Protein 5YWZ (pdb70)

GO terms:
  GO:0005521 lamin binding (F, IDA)
  GO:0021817 nucleokinesis involved in cell motility in cerebral cortex radial glia guided migration (P, IMP)
  GO:0051642 centrosome localization (P, IMP)
  GO:0070197 meiotic attachment of telomere to nuclear envelope (P, IMP)
  GO:0005515 protein binding (F, IPI)
  GO:0000781 chromosome, telomeric region (C, IDA)
  GO:0005634 nucleus (C, IDA)
  GO:0005635 nuclear envelope (C, IDA)
  GO:0005637 nuclear inner membrane (C, IDA)
  GO:0005737 cytoplasm (C, IDA)
  GO:0016020 membrane (C, IDA)
  GO:0007129 homologous chr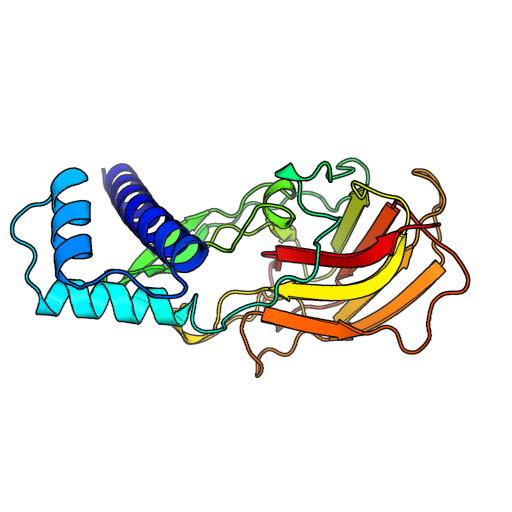omosome pairing at meiosis (P, IMP)
  GO:0005635 nuclear envelope (C, TAS)
  GO:0005637 nuclear inner membrane (C, EXP)
  GO:0002080 acrosomal membrane (C, IDA)

Organism: Mus musculus (NCBI:txid10090)

InterPro domains:
  IPR012919 SUN domain [PF07738] (778-910)
  IPR012919 SUN domain [PS51469] (751-912)
  IPR032680 SUN domain-containing protein 1, N-terminal [PF09387] (65-415)
  IPR040994 SUN coiled coil domain 2 [PF18580] (676-734)
  IPR045119 SUN domain-containing protein 1-5 [PTHR12911] (48-911)

Radius of gyration: 18.69 Å; Cα contacts (8 Å, |Δi|>4): 530; chains: 1; bounding box: 58×40×42 Å

Solvent-accessible surface area: 12392 Å² total; per-residue (Å²): 95,172,108,112,98,49,80,120,51,57,59,21,3,56,112,1,4,92,58,0,12,122,64,33,100,104,66,42,121,29,8,88,14,108,41,0,40,57,17,5,68,149,28,61,82,86,69,41,70,97,68,91,0,91,99,11,11,65,24,0,61,95,10,32,85,57,122,107,96,78,93,94,28,16,0,39,40,97,49,43,4,40,23,29,82,126,56,24,28,156,56,62,155,14,111,46,34,9,59,5,6,64,46,80,69,5,107,5,118,13,76,51,15,139,16,0,1,48,66,35,8,33,9,6,42,7,1,0,2,142,26,37,129,2,107,4,1,2,95,0,30,97,105,0,53,0,43,5,0,5,0,5,3,7,25,67,76,8,10,58,118,38,80,12,25,17,0,0,67,54,1,1,0,20,0,1,117,66,76,189,55,151,128,12,99,93,16,17,168,31,61,4,65,50,122,42,90,16,29,24,66,20,106,21,182,142,137,20,147,53,8,6,50,10,0,6,3,44,4,65,30,16,59,57,43,127,84,20,0,7,0,6,1,2,12,0,11,24,87,52,90,213

Sequence (242 aa):
SKDELQVLLHDLELKLLQNITHHITVTGQAPTSEAIVSAVNQAGISGITEAQAHIIVNNALKLYSQDKTGMVDFALESGGGSILSTRCSETYETKTALLSLFGVPLWYFSQSPRVVIQPDIYPGNCWAFKGSQGYLVVRLSMKIYPTTFTMEHIPKTLSPTGNISSAPKDFAVYGLETEYQEEGQPLGRFTYDQEGDSLQMFHTLERPDQAFQIVELRVLSNWGHPEYTCLYRFRVHGEPIQ

Structure (mmCIF, N/CA/C/O backbone):
data_5YWZ
#
_entry.id   5YWZ
#
_cell.length_a   73.636
_cell.length_b   73.636
_cell.length_c   97.456
_cell.angle_alpha   90.000
_cell.angle_beta   90.000
_cell.angle_gamma   120.000
#
_symmetry.space_group_name_H-M   'P 31 2 1'
#
loop_
_entity.id
_entity.type
_entity.pdbx_description
1 polymer 'SUN domain-containing protein 1'
2 water water
#
loop_
_atom_site.group_PDB
_atom_site.id
_atom_site.type_symbol
_atom_site.label_atom_id
_atom_site.label_alt_id
_atom_site.label_comp_id
_atom_site.label_asym_id
_atom_site.label_entity_id
_atom_site.label_seq_id
_atom_site.pdbx_PDB_ins_code
_atom_site.Cartn_x
_atom_site.Cartn_y
_atom_site.Cartn_z
_atom_site.occupancy
_atom_site.B_iso_or_equiv
_atom_site.auth_seq_id
_atom_site.auth_comp_id
_atom_site.auth_asym_id
_atom_site.auth_atom_id
_atom_site.pdbx_PDB_model_num
ATOM 1 N 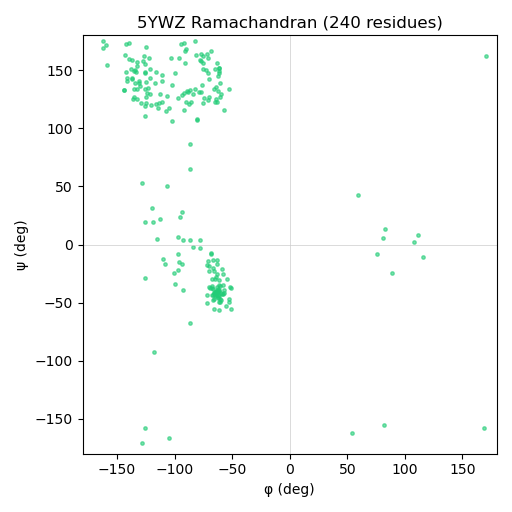N . SER A 1 1 ? -52.586 38.632 -6.112 1.00 51.21 672 SER A N 1
ATOM 2 C CA . SER A 1 1 ? -52.003 37.944 -7.264 1.00 58.00 672 SER A CA 1
ATOM 3 C C . SER A 1 1 ? -51.921 36.437 -7.016 1.00 55.64 672 SER A C 1
ATOM 4 O O . SER A 1 1 ? -52.062 35.988 -5.876 1.00 52.94 672 SER A O 1
ATOM 7 N N . LYS A 1 2 ? -51.694 35.660 -8.076 1.00 52.03 673 LYS A N 1
ATOM 8 C CA . LYS A 1 2 ? -51.607 34.203 -7.950 1.00 54.09 673 LYS A CA 1
ATOM 9 C C . LYS A 1 2 ? -50.369 33.798 -7.151 1.00 52.79 673 LYS A C 1
ATOM 10 O O . LYS A 1 2 ? -50.364 32.772 -6.462 1.00 55.32 673 LYS A O 1
ATOM 16 N N . ASP A 1 3 ? -49.330 34.620 -7.232 1.00 54.19 674 ASP A N 1
ATOM 17 C CA . ASP A 1 3 ? -48.115 34.380 -6.469 1.00 52.90 674 ASP A CA 1
ATOM 18 C C . ASP A 1 3 ? -48.401 34.515 -4.975 1.00 55.34 674 ASP A C 1
ATOM 19 O O . ASP A 1 3 ? -48.146 33.577 -4.205 1.00 54.66 674 ASP A O 1
ATOM 24 N N . GLU A 1 4 ? -48.942 35.672 -4.577 1.00 54.61 675 GLU A N 1
ATOM 25 C CA . GLU A 1 4 ? -49.316 35.938 -3.183 1.00 51.14 675 GLU A CA 1
ATOM 26 C C . GLU A 1 4 ? -50.190 34.804 -2.641 1.00 50.16 675 GLU A C 1
ATOM 27 O O . GLU A 1 4 ? -50.073 34.405 -1.472 1.00 46.37 675 GLU A O 1
ATOM 33 N N . LEU A 1 5 ? -51.053 34.290 -3.513 1.00 44.41 676 LEU A N 1
ATOM 34 C CA . LEU A 1 5 ? -51.930 33.176 -3.197 1.00 48.18 676 LEU A CA 1
ATOM 35 C C . LEU A 1 5 ? -51.137 31.925 -2.838 1.00 51.09 676 LEU A C 1
ATOM 36 O O . LEU A 1 5 ? -51.307 31.355 -1.750 1.00 47.57 676 LEU A O 1
ATOM 41 N N . GLN A 1 6 ? -50.271 31.508 -3.759 1.00 48.48 677 GLN A N 1
ATOM 42 C CA . GLN A 1 6 ? -49.476 30.305 -3.565 1.00 46.76 677 GLN A CA 1
ATOM 43 C C . GLN A 1 6 ? -48.623 30.413 -2.295 1.00 45.23 677 GLN A C 1
ATOM 44 O O . GLN A 1 6 ? -48.400 29.418 -1.578 1.00 44.07 677 GLN A O 1
ATOM 50 N N . VAL A 1 7 ? -48.173 31.633 -2.021 1.00 44.25 678 VAL A N 1
ATOM 51 C CA . VAL A 1 7 ? -47.385 31.940 -0.835 1.00 42.81 678 VAL A CA 1
ATOM 52 C C . VAL A 1 7 ? -48.197 31.745 0.441 1.00 43.63 678 VAL A C 1
ATOM 53 O O . VAL A 1 7 ? -47.733 31.140 1.418 1.00 42.08 678 VAL A O 1
ATOM 57 N N . LEU A 1 8 ? -49.412 32.278 0.434 1.00 43.74 679 LEU A N 1
ATOM 58 C CA . LEU A 1 8 ? -50.250 32.212 1.618 1.00 40.91 679 LEU A CA 1
ATOM 59 C C . LEU A 1 8 ? -50.699 30.769 1.872 1.00 35.47 679 LEU A C 1
ATOM 60 O O . LEU A 1 8 ? -50.763 30.334 3.017 1.00 33.82 679 LEU A O 1
ATOM 65 N N . LEU A 1 9 ? -50.984 30.023 0.812 1.00 33.34 680 LEU A N 1
ATOM 66 C CA . LEU A 1 9 ? -51.341 28.616 0.978 1.00 33.78 680 LEU A CA 1
ATOM 67 C C . LEU A 1 9 ? -50.148 27.812 1.479 1.00 33.30 680 LEU A C 1
ATOM 68 O O . LEU A 1 9 ? -50.295 26.896 2.290 1.00 25.35 680 LEU A O 1
ATOM 73 N N . HIS A 1 10 ? -48.959 28.181 1.008 1.00 36.45 681 HIS A N 1
ATOM 74 C CA . HIS A 1 10 ? -47.739 27.552 1.477 1.00 31.11 681 HIS A CA 1
ATOM 75 C C . HIS A 1 10 ? -47.536 27.782 2.988 1.00 32.36 681 HIS A C 1
ATOM 76 O O . HIS A 1 10 ? -47.210 26.841 3.730 1.00 28.58 681 HIS A O 1
ATOM 83 N N . ASP A 1 11 ? -47.736 29.025 3.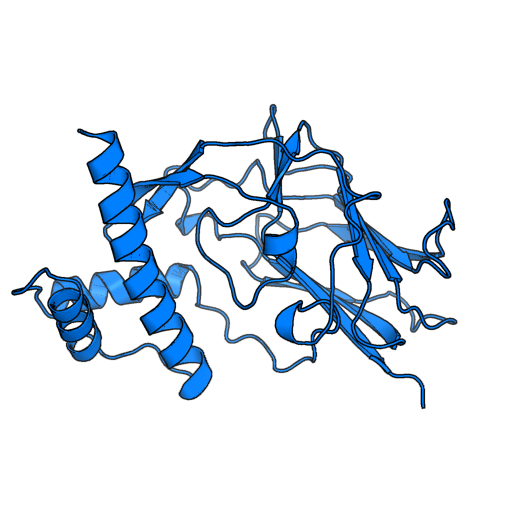431 1.00 31.48 682 ASP A N 1
ATOM 84 C CA . ASP A 1 11 ? -47.552 29.388 4.838 1.00 31.95 682 ASP A CA 1
ATOM 85 C C . ASP A 1 11 ? -48.603 28.731 5.712 1.00 29.27 682 ASP A C 1
ATOM 86 O O . ASP A 1 11 ? -48.325 28.316 6.835 1.00 31.65 682 ASP A O 1
ATOM 91 N N . LEU A 1 12 ? -49.819 28.645 5.189 1.00 26.10 683 LEU A N 1
ATOM 92 C CA . LEU A 1 12 ? -50.903 27.966 5.883 1.00 29.54 683 LEU A CA 1
ATOM 93 C C . LEU A 1 12 ? -50.551 26.483 6.088 1.00 23.35 683 LEU A C 1
ATOM 94 O O . LEU A 1 12 ? -50.633 25.939 7.213 1.00 21.59 683 LEU A O 1
ATOM 99 N N . GLU A 1 13 ? -50.126 25.838 5.001 1.00 24.88 684 GLU A N 1
ATOM 100 C CA . GLU A 1 13 ? -49.717 24.441 5.088 1.00 26.24 684 GLU A CA 1
ATOM 101 C C . GLU A 1 13 ? -48.590 24.264 6.117 1.00 26.24 684 GLU A C 1
ATOM 102 O O . GLU A 1 13 ? -48.597 23.300 6.874 1.00 19.13 684 GLU A O 1
ATOM 108 N N . LEU A 1 14 ? -47.629 25.190 6.123 1.00 24.13 685 LEU A N 1
ATOM 109 C CA . LEU A 1 14 ? -46.453 25.045 6.972 1.00 25.20 685 LEU A CA 1
ATOM 110 C C . LEU A 1 14 ? -46.874 25.145 8.436 1.00 25.51 685 LEU A C 1
ATOM 111 O O . LEU A 1 14 ? -46.422 24.358 9.276 1.00 22.81 685 LEU A O 1
ATOM 116 N N . LYS A 1 15 ? -47.750 26.100 8.741 1.00 24.06 686 LYS A N 1
ATOM 117 C CA . LYS A 1 15 ? -48.298 26.180 10.101 1.00 25.94 686 LYS A CA 1
ATOM 118 C C . LYS A 1 15 ? -48.867 24.840 10.508 1.00 23.14 686 LYS A C 1
ATOM 119 O O . LYS A 1 15 ? -48.549 24.329 11.587 1.00 27.36 686 LYS A O 1
ATOM 125 N N . LEU A 1 16 ? -49.698 24.262 9.642 1.00 20.20 687 LEU A N 1
ATOM 126 C CA . LEU A 1 16 ? -50.322 23.001 10.015 1.00 22.25 687 LEU A CA 1
ATOM 127 C C . LEU A 1 16 ? -49.266 21.915 10.192 1.00 22.11 687 LEU A C 1
ATOM 128 O O . LEU A 1 16 ? -49.341 21.112 11.123 1.00 23.85 687 LEU A O 1
ATOM 133 N N . LEU A 1 17 ? -48.264 21.895 9.325 1.00 18.56 688 LEU A N 1
ATOM 134 C CA . LEU A 1 17 ? -47.231 20.855 9.409 1.00 23.34 688 LEU A CA 1
ATOM 135 C C . LEU A 1 17 ? -46.384 20.975 10.685 1.00 24.16 688 LEU A C 1
ATOM 136 O O . LEU A 1 17 ? -46.035 19.961 11.294 1.00 20.30 688 LEU A O 1
ATOM 141 N N . GLN A 1 18 ? -46.077 22.213 11.080 1.00 24.34 689 GLN A N 1
ATOM 142 C CA . GLN A 1 18 ? -45.325 22.495 12.303 1.00 24.57 689 GLN A CA 1
ATOM 143 C C . GLN A 1 18 ? -46.133 22.074 13.521 1.00 25.64 689 GLN A C 1
ATOM 144 O O . GLN A 1 18 ? -45.599 21.497 14.465 1.00 23.48 689 GLN A O 1
ATOM 150 N N . ASN A 1 19 ? -47.432 22.347 13.479 1.00 25.88 690 ASN A N 1
ATOM 151 C CA . ASN A 1 19 ? -48.338 21.833 14.491 1.00 25.16 690 ASN A CA 1
ATOM 152 C C . ASN A 1 19 ? -48.248 20.299 14.615 1.00 26.27 690 ASN A C 1
ATOM 153 O O . ASN A 1 19 ? -48.042 19.745 15.719 1.00 23.82 690 ASN A O 1
ATOM 158 N N . ILE A 1 20 ? -48.403 19.619 13.480 1.00 22.43 691 ILE A N 1
ATOM 159 C CA . ILE A 1 20 ? -48.478 18.164 13.475 1.00 24.39 691 ILE A CA 1
ATOM 160 C C . ILE A 1 20 ? -47.156 17.545 13.945 1.00 23.79 691 ILE A C 1
ATOM 161 O O . ILE A 1 20 ? -47.130 16.598 14.744 1.00 21.97 691 ILE A O 1
ATOM 166 N N . THR A 1 21 ? -46.065 18.116 13.461 1.00 22.63 692 THR A N 1
ATOM 167 C CA . THR A 1 21 ? -44.721 17.696 13.822 1.00 24.02 692 THR A CA 1
ATOM 168 C C . THR A 1 21 ? -44.462 17.850 15.327 1.00 25.46 692 THR A C 1
ATOM 169 O O . THR A 1 21 ? -43.936 16.940 15.992 1.00 21.11 692 THR A O 1
ATOM 173 N N . HIS A 1 22 ? -44.840 19.012 15.853 1.00 23.02 693 HIS A N 1
ATOM 174 C CA . HIS A 1 22 ? -44.664 19.301 17.263 1.00 23.93 693 HIS A CA 1
ATOM 175 C C . HIS A 1 22 ? -45.442 18.271 18.100 1.00 27.92 693 HIS A C 1
ATOM 176 O O . HIS A 1 22 ? -44.894 17.667 19.035 1.00 27.31 693 HIS A O 1
ATOM 183 N N . HIS A 1 23 ? -46.703 18.035 17.724 1.00 26.18 694 HIS A N 1
ATOM 184 C CA . HIS A 1 23 ? -47.536 17.080 18.440 1.00 26.43 694 HIS A CA 1
ATOM 185 C C . HIS A 1 23 ? -46.986 15.663 18.400 1.00 24.48 694 HIS A C 1
ATOM 186 O O . HIS A 1 23 ? -46.990 14.976 19.416 1.00 23.21 694 HIS A O 1
ATOM 193 N N . ILE A 1 24 ? -46.532 15.215 17.235 1.00 21.47 695 ILE A N 1
ATOM 194 C CA . ILE A 1 24 ? -45.935 13.879 17.135 1.00 27.03 695 ILE A CA 1
ATOM 195 C C . ILE A 1 24 ? -44.633 13.764 17.979 1.00 25.32 695 ILE A C 1
ATOM 196 O O . ILE A 1 24 ? -44.392 12.761 18.652 1.00 24.73 695 ILE A O 1
ATOM 201 N N . THR A 1 25 ? -43.808 14.799 17.947 1.00 23.14 696 THR A N 1
ATOM 202 C CA . THR A 1 25 ? -42.574 14.795 18.718 1.00 25.78 696 THR A CA 1
ATOM 203 C C . THR A 1 25 ? -42.904 14.651 20.202 1.00 28.66 696 THR A C 1
ATOM 204 O O . THR A 1 25 ? -42.364 13.787 20.877 1.00 26.32 696 THR A O 1
ATOM 208 N N . VAL A 1 26 ? -43.825 15.471 20.695 1.00 24.45 697 VAL A N 1
ATOM 209 C CA . VAL A 1 26 ? -44.131 15.462 22.120 1.00 23.89 697 VAL A CA 1
ATOM 210 C C . VAL A 1 26 ? -44.909 14.217 22.563 1.00 27.40 697 VAL A C 1
ATOM 211 O O . VAL A 1 26 ? -44.597 13.638 23.589 1.00 28.02 697 VAL A O 1
ATOM 215 N N . THR A 1 27 ? -45.910 13.790 21.798 1.00 27.70 698 THR A N 1
ATOM 216 C CA . THR A 1 27 ? -46.814 12.732 22.260 1.00 25.15 698 THR A CA 1
ATOM 217 C C . THR A 1 27 ? -46.620 11.403 21.542 1.00 25.19 698 THR A C 1
ATOM 218 O O . THR A 1 27 ? -47.104 10.386 21.994 1.00 26.07 698 THR A O 1
ATOM 222 N N . GLY A 1 28 ? -45.959 11.410 20.398 1.00 28.78 699 GLY A N 1
ATOM 223 C CA . GLY A 1 28 ? -45.798 10.178 19.646 1.00 29.67 699 GLY A CA 1
ATOM 224 C C . GLY A 1 28 ? -47.020 9.841 18.812 1.00 32.40 699 GLY A C 1
ATOM 225 O O . GLY A 1 28 ? -47.077 8.777 18.196 1.00 32.18 699 GLY A O 1
ATOM 226 N N . GLN A 1 29 ? -47.993 10.752 18.783 1.00 32.38 700 GLN A N 1
ATOM 227 C CA . GLN A 1 29 ? -49.185 10.594 17.942 1.00 34.42 700 GLN A CA 1
ATOM 228 C C . GLN A 1 29 ? -49.539 11.859 17.189 1.00 32.36 700 GLN A C 1
ATOM 229 O O . GLN A 1 29 ? -49.289 12.970 17.681 1.00 28.52 700 GLN A O 1
ATOM 235 N N . ALA A 1 30 ? -50.144 11.680 16.012 1.00 27.56 701 ALA A N 1
ATOM 236 C CA . ALA A 1 30 ? -50.763 12.786 15.280 1.00 31.59 701 ALA A CA 1
ATOM 237 C C . ALA A 1 30 ? -51.894 13.406 16.114 1.00 29.62 701 ALA A C 1
ATOM 238 O O . ALA A 1 30 ? -52.505 12.729 16.948 1.00 33.29 701 ALA A O 1
ATOM 240 N N . PRO A 1 31 ? -52.171 14.698 15.909 1.00 27.36 702 PRO A N 1
ATOM 241 C CA . PRO A 1 31 ? -53.273 15.303 16.673 1.00 28.16 702 PRO A CA 1
ATOM 242 C C . PRO A 1 31 ? -54.623 14.802 16.182 1.00 24.83 702 PRO A C 1
ATOM 243 O O . PRO A 1 31 ? -54.681 14.191 15.112 1.00 28.56 702 PRO A O 1
ATOM 247 N N . THR A 1 32 ? -55.676 14.999 16.970 1.00 26.71 703 THR A N 1
ATOM 248 C CA . THR A 1 32 ? -57.021 14.579 16.555 1.00 26.34 703 THR A CA 1
ATOM 249 C C . THR A 1 32 ? -57.496 15.431 15.388 1.00 23.65 703 THR A C 1
ATOM 250 O O . THR A 1 32 ? -56.908 16.477 15.100 1.00 22.79 703 THR A O 1
ATOM 254 N N . SER A 1 33 ? -58.568 14.994 14.734 1.00 28.03 704 SER A N 1
ATOM 255 C CA . SER A 1 33 ? -59.219 15.788 13.696 1.00 29.09 704 SER A CA 1
ATOM 256 C C . SER A 1 33 ? -59.640 17.137 14.269 1.00 27.92 704 SER A C 1
ATOM 257 O O . SER A 1 33 ? -59.494 18.184 13.630 1.00 25.68 704 SER A O 1
ATOM 260 N N . GLU A 1 34 ? -60.122 17.097 15.505 1.00 28.80 705 GLU A N 1
ATOM 261 C CA . GLU A 1 34 ? -60.593 18.286 16.192 1.00 27.24 705 GLU A CA 1
ATOM 262 C C . GLU A 1 34 ? -59.471 19.301 16.452 1.00 26.27 705 GLU A C 1
ATOM 263 O O . GLU A 1 34 ? -59.663 20.523 16.279 1.00 27.05 705 GLU A O 1
ATOM 269 N N . ALA A 1 35 ? -58.296 18.827 16.860 1.00 25.72 706 ALA A N 1
ATOM 270 C CA . ALA A 1 35 ? -57.195 19.777 17.058 1.00 26.08 706 ALA A CA 1
ATOM 271 C C . ALA A 1 35 ? -56.858 20.433 15.712 1.00 23.33 706 ALA A C 1
ATOM 272 O O . ALA A 1 35 ? -56.583 21.628 15.644 1.00 25.45 706 ALA A O 1
ATOM 274 N N . ILE A 1 36 ? -56.941 19.668 14.630 1.00 25.09 707 ILE A N 1
ATOM 275 C CA . ILE A 1 36 ? -56.625 20.215 13.315 1.00 23.38 707 ILE A CA 1
ATOM 276 C C . ILE A 1 36 ? -57.661 21.257 12.904 1.00 21.66 707 ILE A C 1
ATOM 277 O O . ILE A 1 36 ? -57.309 22.313 12.402 1.00 25.55 707 ILE A O 1
ATOM 282 N N . VAL A 1 37 ? -58.934 20.967 13.128 1.00 20.99 708 VAL A N 1
ATOM 283 C CA . VAL A 1 37 ? -59.981 21.936 12.849 1.00 20.32 708 VAL A CA 1
ATOM 284 C C . VAL A 1 37 ? -59.629 23.229 13.563 1.00 22.61 708 VAL A C 1
ATOM 285 O O . VAL A 1 37 ? -59.647 24.303 12.974 1.00 19.24 708 VAL A O 1
ATOM 289 N N . SER A 1 38 ? -59.248 23.101 14.829 1.00 20.59 709 SER A N 1
ATOM 290 C CA . SER A 1 38 ? -58.897 24.248 15.637 1.00 22.07 709 SER A CA 1
ATOM 291 C C . SER A 1 38 ? -57.674 25.043 15.122 1.00 24.16 709 SER A C 1
ATOM 292 O O . SER A 1 38 ? -57.687 26.274 15.079 1.00 24.59 709 SER A O 1
ATOM 295 N N . ALA A 1 39 ? -56.616 24.343 14.739 1.00 24.99 710 ALA A N 1
ATOM 296 C CA . ALA A 1 39 ? -55.434 24.991 14.163 1.00 26.82 710 ALA A CA 1
ATOM 297 C C . ALA A 1 39 ? -55.772 25.702 12.837 1.00 24.80 710 ALA A C 1
ATOM 298 O O . ALA A 1 39 ? -55.322 26.822 12.581 1.00 21.47 710 ALA A O 1
ATOM 300 N N . VAL A 1 40 ? -56.574 25.060 11.997 1.00 21.82 711 VAL A N 1
ATOM 301 C CA . VAL A 1 40 ? -56.956 25.724 10.763 1.00 23.86 711 VAL A CA 1
ATOM 302 C C . VAL A 1 40 ? -57.720 26.992 11.114 1.00 26.29 711 VAL A C 1
ATOM 303 O O . VAL A 1 40 ? -57.521 28.049 10.486 1.00 21.97 711 VAL A O 1
ATOM 307 N N . ASN A 1 41 ? -58.557 26.907 12.147 1.00 24.55 712 ASN A N 1
ATOM 308 C CA . ASN A 1 41 ? -59.345 28.072 12.515 1.00 25.61 712 ASN A CA 1
ATOM 309 C C . ASN A 1 41 ? -58.454 29.203 13.025 1.00 26.35 712 ASN A C 1
ATOM 310 O O . ASN A 1 41 ? -58.671 30.362 12.677 1.00 31.31 712 ASN A O 1
ATOM 315 N N . GLN A 1 42 ? -57.454 28.862 13.839 1.00 28.56 713 GLN A N 1
ATOM 316 C CA . GLN A 1 42 ? -56.499 29.839 14.360 1.00 30.76 713 GLN A CA 1
ATOM 317 C C . GLN A 1 42 ? -55.728 30.487 13.219 1.00 34.39 713 GLN A C 1
ATOM 318 O O . GLN A 1 42 ? -55.381 31.670 13.279 1.00 33.74 713 GLN A O 1
ATOM 324 N N . ALA A 1 43 ? -55.453 29.711 12.177 1.00 28.59 714 ALA A N 1
ATOM 325 C CA . ALA A 1 43 ? -54.702 30.253 11.055 1.00 29.51 714 ALA A CA 1
ATOM 326 C C . ALA A 1 43 ? -55.581 31.114 10.153 1.00 31.74 714 ALA A C 1
ATOM 327 O O . ALA A 1 43 ? -55.097 31.702 9.201 1.00 36.39 714 ALA A O 1
ATOM 329 N N . GLY A 1 44 ? -56.871 31.202 10.465 1.00 31.78 715 GLY A N 1
ATOM 330 C CA . GLY A 1 44 ? -57.738 32.126 9.769 1.00 30.05 715 GLY A CA 1
ATOM 331 C C . GLY A 1 44 ? -58.804 31.524 8.871 1.00 32.11 715 GLY A C 1
ATOM 332 O O . GLY A 1 44 ? -59.471 32.256 8.147 1.00 33.14 715 GLY A O 1
ATOM 333 N N . ILE A 1 45 ? -58.987 30.209 8.898 1.00 28.89 716 ILE A N 1
ATOM 334 C CA . ILE A 1 45 ? -60.093 29.621 8.137 1.00 27.59 716 ILE A CA 1
ATOM 335 C C . ILE A 1 45 ? -60.968 28.767 9.045 1.00 25.69 716 ILE A C 1
ATOM 336 O O . ILE A 1 45 ? -60.550 27.704 9.521 1.00 21.42 716 ILE A O 1
ATOM 341 N N . SER A 1 46 ? -62.186 29.241 9.289 1.00 23.69 717 SER A N 1
ATOM 342 C CA . SER A 1 46 ? -63.098 28.519 10.160 1.00 26.68 717 SER A CA 1
ATOM 343 C C . SER A 1 46 ? -63.973 27.544 9.359 1.00 23.99 717 SER A C 1
ATOM 344 O O . SER A 1 46 ? -64.019 27.586 8.127 1.00 23.91 717 SER A O 1
ATOM 347 N N . GLY A 1 47 ? -64.639 26.647 10.067 1.00 19.48 718 GLY A N 1
ATOM 348 C CA . GLY A 1 47 ? -65.677 25.818 9.486 1.00 24.48 718 GLY A CA 1
ATOM 349 C C . GLY A 1 47 ? -65.220 24.574 8.755 1.00 23.58 718 GLY A C 1
ATOM 350 O O . GLY A 1 47 ? -66.000 23.969 8.031 1.00 23.45 718 GLY A O 1
ATOM 351 N N . ILE A 1 48 ? -63.958 24.204 8.932 1.00 20.73 719 ILE A N 1
ATOM 352 C CA . ILE A 1 48 ? -63.433 22.929 8.435 1.00 24.76 719 ILE A CA 1
ATOM 353 C C . ILE A 1 48 ? -64.132 21.745 9.132 1.00 21.78 719 ILE A C 1
ATOM 354 O O . ILE A 1 48 ? -64.327 21.763 10.345 1.00 21.89 719 ILE A O 1
ATOM 359 N N . THR A 1 49 ? -64.528 20.732 8.379 1.00 21.04 720 THR A N 1
ATOM 360 C CA . THR A 1 49 ? -65.121 19.544 8.989 1.00 26.56 720 THR A CA 1
ATOM 361 C C . THR A 1 49 ? -64.108 18.550 9.555 1.00 26.81 720 THR A C 1
ATOM 362 O O . THR A 1 49 ? -62.913 18.564 9.226 1.00 24.61 720 THR A O 1
ATOM 366 N N . GLU A 1 50 ? -64.612 17.672 10.407 1.00 28.49 721 GLU A N 1
ATOM 367 C CA . GLU A 1 50 ? -63.827 16.561 10.901 1.00 31.69 721 GLU A CA 1
ATOM 368 C C . GLU A 1 50 ? -63.300 15.671 9.751 1.00 29.33 721 GLU A C 1
ATOM 369 O O . GLU A 1 50 ? -62.144 15.254 9.767 1.00 28.95 721 GLU A O 1
ATOM 375 N N . ALA A 1 51 ? -64.134 15.386 8.758 1.00 26.51 722 ALA A N 1
ATOM 376 C CA . ALA A 1 51 ? -63.712 14.554 7.631 1.00 28.66 722 ALA A CA 1
ATOM 377 C C . ALA A 1 51 ? -62.562 15.209 6.846 1.00 27.04 722 ALA A C 1
ATOM 378 O O . ALA A 1 51 ? -61.579 14.540 6.436 1.00 23.75 722 ALA A O 1
ATOM 380 N N . GLN A 1 52 ? -62.679 16.521 6.658 1.00 22.18 723 GLN A N 1
ATOM 381 C CA . GLN A 1 52 ? -61.635 17.289 5.989 1.00 22.55 723 GLN A CA 1
ATOM 382 C C . GLN A 1 52 ? -60.326 17.291 6.810 1.00 22.32 723 GLN A C 1
ATOM 383 O O . GLN A 1 52 ? -59.242 17.061 6.270 1.00 18.23 723 GLN A O 1
ATOM 389 N N . ALA A 1 53 ? -60.444 17.501 8.120 1.00 22.52 724 ALA A N 1
ATOM 390 C CA . ALA A 1 53 ? -59.292 17.459 9.010 1.00 22.64 724 ALA A CA 1
ATOM 391 C C . ALA A 1 53 ? -58.613 16.078 9.022 1.00 24.01 724 ALA A C 1
ATOM 392 O O . ALA A 1 53 ? -57.378 15.975 9.053 1.00 20.63 724 ALA A O 1
ATOM 394 N N . HIS A 1 54 ? -59.419 15.022 9.000 1.00 20.37 725 HIS A N 1
ATOM 395 C CA . HIS A 1 54 ? -58.894 13.659 8.967 1.00 28.09 725 HIS A CA 1
ATOM 396 C C . HIS A 1 54 ? -58.089 13.429 7.676 1.00 27.37 725 HIS A C 1
ATOM 397 O O . HIS A 1 54 ? -57.043 12.760 7.688 1.00 24.95 725 HIS A O 1
ATOM 404 N N . ILE A 1 55 ? -58.573 13.994 6.567 1.00 21.51 726 ILE A N 1
ATOM 405 C CA . ILE A 1 55 ? -57.829 13.921 5.317 1.00 21.80 726 ILE A CA 1
ATOM 406 C C . ILE A 1 55 ? -56.511 14.701 5.414 1.00 24.59 726 ILE A C 1
ATOM 407 O O . ILE A 1 55 ? -55.462 14.238 4.934 1.00 21.48 726 ILE A O 1
ATOM 412 N N . ILE A 1 56 ? -56.554 15.878 6.037 1.00 21.71 727 ILE A N 1
ATOM 413 C CA . ILE A 1 56 ? -55.338 16.650 6.242 1.00 21.70 727 ILE A CA 1
ATOM 414 C C . ILE A 1 56 ? -54.307 15.857 7.064 1.00 23.62 727 ILE A C 1
ATOM 415 O O . ILE A 1 56 ? -53.102 15.841 6.746 1.00 21.53 727 ILE A O 1
ATOM 420 N N . VAL A 1 57 ? -54.785 15.178 8.101 1.00 19.14 728 VAL A N 1
ATOM 421 C CA . VAL A 1 57 ? -53.908 14.405 8.963 1.00 22.07 728 VAL A CA 1
ATOM 422 C C . VAL A 1 57 ? -53.293 13.210 8.236 1.00 23.10 728 VAL A C 1
ATOM 423 O O . VAL A 1 57 ? -52.088 13.001 8.333 1.00 20.77 728 VAL A O 1
ATOM 427 N N . ASN A 1 58 ? -54.100 12.433 7.516 1.00 20.45 729 A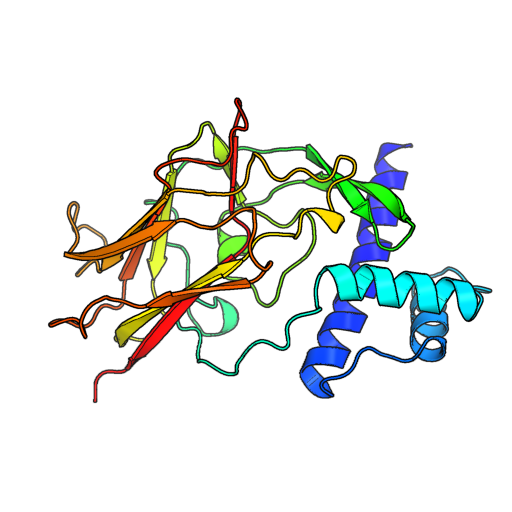SN A N 1
ATOM 428 C CA . ASN A 1 58 ? -53.569 11.320 6.717 1.00 25.55 729 ASN A CA 1
ATOM 429 C C . ASN A 1 58 ? -52.571 11.762 5.645 1.00 23.46 729 ASN A C 1
ATOM 430 O O . ASN A 1 58 ? -51.579 11.049 5.343 1.00 24.74 729 ASN A O 1
ATOM 435 N N . ASN A 1 59 ? -52.830 12.925 5.060 1.00 20.48 730 ASN A N 1
ATOM 436 C CA . ASN A 1 59 ? -51.869 13.491 4.116 1.00 25.12 730 ASN A CA 1
ATOM 437 C C . ASN A 1 59 ? -50.545 13.822 4.810 1.00 21.46 730 ASN A C 1
ATOM 438 O O . ASN A 1 59 ? -49.484 13.560 4.266 1.00 20.79 730 ASN A O 1
ATOM 443 N N . ALA A 1 60 ? -50.620 14.407 6.001 1.00 23.45 731 ALA A N 1
ATOM 444 C CA . ALA A 1 60 ? -49.419 14.663 6.804 1.00 21.67 731 ALA A CA 1
ATOM 445 C C . ALA A 1 60 ? -48.681 13.358 7.125 1.00 24.23 731 ALA A C 1
ATOM 446 O O . ALA A 1 60 ? -47.460 13.281 7.043 1.00 22.47 731 ALA A O 1
ATOM 448 N N . LEU A 1 61 ? -49.440 12.321 7.459 1.00 22.05 732 LEU A N 1
ATOM 449 C CA . LEU A 1 61 ? -48.843 11.050 7.835 1.00 23.17 732 LEU A CA 1
ATOM 450 C C . LEU A 1 61 ? -48.201 10.347 6.646 1.00 27.99 732 LEU A C 1
ATOM 451 O O . LEU A 1 61 ? -47.386 9.445 6.849 1.00 25.21 732 LEU A O 1
ATOM 456 N N . LYS A 1 62 ? -48.565 10.735 5.415 1.00 23.50 733 LYS A N 1
ATOM 457 C CA . LYS A 1 62 ? -47.799 10.274 4.250 1.00 22.56 733 LYS A CA 1
ATOM 458 C C . LYS A 1 62 ? -46.306 10.559 4.433 1.00 24.74 733 LYS A C 1
ATOM 459 O O . LYS A 1 62 ? -45.462 9.752 4.057 1.00 23.44 733 LYS A O 1
ATOM 465 N N . LEU A 1 63 ? -46.001 11.693 5.049 1.00 22.75 734 LEU A N 1
ATOM 466 C CA . LEU A 1 63 ? -44.635 12.161 5.233 1.00 24.11 734 LEU A CA 1
ATOM 467 C C . LEU A 1 63 ? -44.044 11.714 6.569 1.00 29.94 734 LEU A C 1
ATOM 468 O O . LEU A 1 63 ? -42.868 11.359 6.654 1.00 34.28 734 LEU A O 1
ATOM 473 N N . TYR A 1 64 ? -44.865 11.737 7.614 1.00 30.02 735 TYR A N 1
ATOM 474 C CA . TYR A 1 64 ? -44.410 11.422 8.971 1.00 29.51 735 TYR A CA 1
ATOM 475 C C . TYR A 1 64 ? -44.903 10.047 9.424 1.00 34.66 735 TYR A C 1
ATOM 476 O O . TYR A 1 64 ? -45.454 9.917 10.503 1.00 38.95 735 TYR A O 1
ATOM 485 N N . SER A 1 65 ? -44.690 9.019 8.604 1.00 42.87 736 SER A N 1
ATOM 486 C CA . SER A 1 65 ? -45.243 7.692 8.896 1.00 45.20 736 SER A CA 1
ATOM 487 C C . SER A 1 65 ? -44.233 6.784 9.590 1.00 47.36 736 SER A C 1
ATOM 488 O O . SER A 1 65 ? -44.605 5.747 10.139 1.00 54.68 736 SER A O 1
ATOM 491 N N . GLN A 1 66 ? -42.956 7.146 9.561 1.00 47.64 737 GLN A N 1
ATOM 492 C CA . GLN A 1 66 ? -41.983 6.361 10.305 1.00 47.47 737 GLN A CA 1
ATOM 493 C C . GLN A 1 66 ? -41.792 6.976 11.653 1.00 47.18 737 GLN A C 1
ATOM 494 O O . GLN A 1 66 ? -41.554 8.180 11.758 1.00 46.17 737 GLN A O 1
ATOM 500 N N . ASP A 1 67 ? -41.908 6.168 12.695 1.00 50.65 738 ASP A N 1
ATOM 501 C CA . ASP A 1 67 ? -41.513 6.657 14.003 1.00 60.07 738 ASP A CA 1
ATOM 502 C C . ASP A 1 67 ? -39.987 6.513 14.051 1.00 60.21 738 ASP A C 1
ATOM 503 O O . ASP A 1 67 ? -39.446 5.405 14.104 1.00 63.02 738 ASP A O 1
ATOM 508 N N . LYS A 1 68 ? -39.306 7.653 13.963 1.00 57.35 739 LYS A N 1
ATOM 509 C CA . LYS A 1 68 ? -37.857 7.704 13.869 1.00 53.65 739 LYS A CA 1
ATOM 510 C C . LYS A 1 68 ? -37.228 7.469 15.238 1.00 60.41 739 LYS A C 1
ATOM 511 O O . LYS A 1 68 ? -37.883 7.660 16.272 1.00 62.87 739 LYS A O 1
ATOM 517 N N . THR A 1 69 ? -35.966 7.044 15.260 1.00 56.42 740 THR A N 1
ATOM 518 C CA . THR A 1 69 ? -35.349 6.671 16.534 1.00 52.10 740 THR A CA 1
ATOM 519 C C . THR A 1 69 ? -34.833 7.892 17.297 1.00 45.95 740 THR A C 1
ATOM 520 O O . THR A 1 69 ? -34.880 9.020 16.810 1.00 47.64 740 THR A O 1
ATOM 524 N N . GLY A 1 70 ? -34.358 7.654 18.510 1.00 44.31 741 GLY A N 1
ATOM 525 C CA . GLY A 1 70 ? -33.788 8.706 19.317 1.00 38.98 741 GLY A CA 1
ATOM 526 C C . GLY A 1 70 ? -32.280 8.755 19.175 1.00 36.11 741 GLY A C 1
ATOM 527 O O . GLY A 1 70 ? -31.605 9.254 20.080 1.00 35.73 741 GLY A O 1
ATOM 528 N N . MET A 1 71 ? -31.754 8.238 18.057 1.00 30.29 742 MET A N 1
ATOM 529 C CA . MET A 1 71 ? -30.313 8.259 17.812 1.00 30.55 742 MET A CA 1
ATOM 530 C C . MET A 1 71 ? -29.868 9.723 17.782 1.00 28.13 742 MET A C 1
ATOM 531 O O . MET A 1 71 ? -30.476 10.560 17.100 1.00 22.48 742 MET A O 1
ATOM 536 N N . VAL A 1 72 ? -28.863 10.047 18.593 1.00 23.15 743 VAL A N 1
ATOM 537 C CA . VAL A 1 72 ? -28.375 11.418 18.654 1.00 21.63 743 VAL A CA 1
ATOM 538 C C . VAL A 1 72 ? -27.820 11.812 17.273 1.00 21.39 743 VAL A C 1
ATOM 539 O O . VAL A 1 72 ? -27.087 11.049 16.643 1.00 17.60 743 VAL A O 1
ATOM 543 N N . ASP A 1 73 ? -28.228 12.991 16.810 1.00 16.05 744 ASP A N 1
ATOM 544 C CA . ASP A 1 73 ? -27.774 13.564 15.563 1.00 17.10 744 ASP A CA 1
ATOM 545 C C . ASP A 1 73 ? -26.716 14.649 15.803 1.00 18.06 744 ASP A C 1
ATOM 546 O O . ASP A 1 73 ? -27.026 15.755 16.215 1.00 15.62 744 ASP A O 1
ATOM 551 N N . PHE A 1 74 ? -25.468 14.338 15.507 1.00 16.64 745 PHE A N 1
ATOM 552 C CA . PHE A 1 74 ? -24.389 15.293 15.731 1.00 16.79 745 PHE A CA 1
ATOM 553 C C . PHE A 1 74 ? -24.194 16.297 14.603 1.00 18.65 745 PHE A C 1
ATOM 554 O O . PHE A 1 74 ? -23.341 17.182 14.719 1.00 18.66 745 PHE A O 1
ATOM 562 N N . ALA A 1 75 ? -24.981 16.185 13.531 1.00 18.94 746 ALA A N 1
ATOM 563 C CA . ALA A 1 75 ? -24.951 17.195 12.475 1.00 16.62 746 ALA A CA 1
ATOM 564 C C . ALA A 1 75 ? -26.021 18.266 12.703 1.00 17.47 746 ALA A C 1
ATOM 565 O O . ALA A 1 75 ? -25.946 19.346 12.120 1.00 18.95 746 ALA A O 1
ATOM 567 N N . LEU A 1 76 ? -27.009 17.983 13.553 1.00 16.55 747 LEU A N 1
ATOM 568 C CA . LEU A 1 76 ? -28.168 18.888 13.692 1.00 16.12 747 LEU A CA 1
ATOM 569 C C . LEU A 1 76 ? -27.740 20.286 14.140 1.00 18.92 747 LEU A C 1
ATOM 570 O O . LEU A 1 76 ? -27.010 20.421 15.124 1.00 16.56 747 LEU A O 1
ATOM 575 N N . GLU A 1 77 ? -28.197 21.321 13.427 1.00 19.75 748 GLU A N 1
ATOM 576 C CA . GLU A 1 77 ? -27.736 22.692 13.671 1.00 18.98 748 GLU A CA 1
ATOM 577 C C . GLU A 1 77 ? -28.057 23.216 15.071 1.00 20.16 748 GLU A C 1
ATOM 578 O O . GLU A 1 77 ? -27.215 23.855 15.721 1.00 19.01 748 GLU A O 1
ATOM 584 N N . SER A 1 78 ? -29.276 22.953 15.533 1.00 18.18 749 SER A N 1
ATOM 585 C CA . SER A 1 78 ? -29.691 23.431 16.837 1.00 22.40 749 SER A CA 1
ATOM 586 C C . SER A 1 78 ? -28.968 22.678 17.946 1.00 20.98 749 SER A C 1
ATOM 587 O O . SER A 1 78 ? -28.971 23.117 19.088 1.00 19.80 749 SER A O 1
ATOM 590 N N . GLY A 1 79 ? -28.323 21.561 17.614 1.00 19.93 750 GLY A N 1
ATOM 591 C CA . GLY A 1 79 ? -27.482 20.883 18.587 1.00 17.41 750 GLY A CA 1
ATOM 592 C C . GLY A 1 79 ? -26.029 21.325 18.524 1.00 16.34 750 GLY A C 1
ATOM 593 O O . GLY A 1 79 ? -25.181 20.796 19.233 1.00 18.83 750 GLY A O 1
ATOM 594 N N . GLY A 1 80 ? -25.730 22.298 17.674 1.00 19.26 751 GLY A N 1
ATOM 595 C CA . GLY A 1 80 ? -24.379 22.814 17.562 1.00 16.60 751 GLY A CA 1
ATOM 596 C C . GLY A 1 80 ? -23.658 22.426 16.279 1.00 19.41 751 GLY A C 1
ATOM 597 O O . GLY A 1 80 ? -22.483 22.757 16.100 1.00 22.43 751 GLY A O 1
ATOM 598 N N . GLY A 1 81 ? -24.332 21.712 15.386 1.00 17.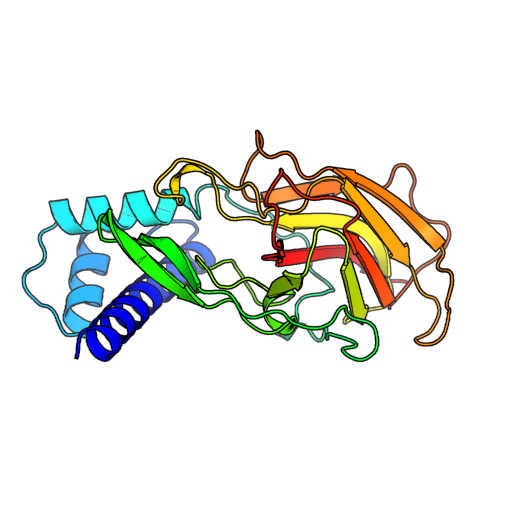94 752 GLY A N 1
ATOM 599 C CA . GLY A 1 81 ? -23.738 21.381 14.103 1.00 16.90 752 GLY A CA 1
ATOM 600 C C . GLY A 1 81 ? -23.803 22.604 13.204 1.00 20.25 752 GLY A C 1
ATOM 601 O O . GLY A 1 81 ? -24.564 23.535 13.481 1.00 16.16 752 GLY A O 1
ATOM 602 N N . SER A 1 82 ? -23.030 22.604 12.124 1.00 17.16 753 SER A N 1
ATOM 603 C CA . SER A 1 82 ? -23.047 23.730 11.196 1.00 21.02 753 SER A CA 1
ATOM 604 C C . SER A 1 82 ? -22.530 23.333 9.806 1.00 20.07 753 SER A C 1
ATOM 605 O O . SER A 1 82 ? -21.754 22.377 9.651 1.00 18.20 753 SER A O 1
ATOM 608 N N . ILE A 1 83 ? -22.970 24.072 8.793 1.00 19.31 754 ILE A N 1
ATOM 609 C CA . ILE A 1 83 ? -22.474 23.863 7.441 1.00 20.17 754 ILE A CA 1
ATOM 610 C C . ILE A 1 83 ? -21.155 24.625 7.224 1.00 24.84 754 ILE A C 1
ATOM 611 O O . ILE A 1 83 ? -21.073 25.813 7.541 1.00 26.80 754 ILE A O 1
ATOM 616 N N . LEU A 1 84 ? -20.119 23.956 6.710 1.00 23.59 755 LEU A N 1
ATOM 617 C CA . LEU A 1 84 ? -18.945 24.696 6.220 1.00 27.93 755 LEU A CA 1
ATOM 618 C C . LEU A 1 84 ? -19.231 25.073 4.770 1.00 31.65 755 LEU A C 1
ATOM 619 O O . LEU A 1 84 ? -18.896 24.325 3.841 1.00 33.64 755 LEU A O 1
ATOM 624 N N . SER A 1 85 ? -19.892 26.210 4.579 1.00 33.53 756 SER A N 1
ATOM 625 C CA . SER A 1 85 ? -20.446 26.552 3.274 1.00 34.73 756 SER A CA 1
ATOM 626 C C . SER A 1 85 ? -19.364 26.673 2.188 1.00 39.63 756 SER A C 1
ATOM 627 O O . SER A 1 85 ? -19.606 26.368 1.019 1.00 36.52 756 SER A O 1
ATOM 630 N N . THR A 1 86 ? -18.158 27.075 2.579 1.00 41.36 757 THR A N 1
ATOM 631 C CA . THR A 1 86 ? -17.068 27.206 1.618 1.00 40.90 757 THR A CA 1
ATOM 632 C C . THR A 1 86 ? -16.763 25.890 0.896 1.00 45.45 757 THR A C 1
ATOM 633 O O . THR A 1 86 ? -16.170 25.895 -0.190 1.00 45.25 757 THR A O 1
ATOM 637 N N . ARG A 1 87 ? -17.164 24.768 1.488 1.00 36.56 758 ARG A N 1
ATOM 638 C CA . ARG A 1 87 ? -16.861 23.483 0.887 1.00 38.35 758 ARG A CA 1
ATOM 639 C C . ARG A 1 87 ? -18.113 22.754 0.379 1.00 41.06 758 ARG A C 1
ATOM 640 O O . ARG A 1 87 ? -18.095 21.533 0.229 1.00 37.94 758 ARG A O 1
ATOM 648 N N . CYS A 1 88 ? -19.194 23.491 0.122 1.00 36.88 759 CYS A N 1
ATOM 649 C CA . CYS A 1 88 ? -20.381 22.895 -0.485 1.00 33.23 759 CYS A CA 1
ATOM 650 C C . CYS A 1 88 ? -20.468 23.251 -1.966 1.00 31.16 759 CYS A C 1
ATOM 651 O O . CYS A 1 88 ? -19.842 24.200 -2.419 1.00 35.27 759 CYS A O 1
ATOM 654 N N . SER A 1 89 ? -21.240 22.473 -2.716 1.00 31.98 760 SER A N 1
ATOM 655 C CA . SER A 1 89 ? -21.554 22.812 -4.100 1.00 29.40 760 SER A CA 1
ATOM 656 C C . SER A 1 89 ? -22.336 24.108 -4.117 1.00 32.56 760 SER A C 1
ATOM 657 O O . SER A 1 89 ? -22.964 24.478 -3.116 1.00 32.03 760 SER A O 1
ATOM 660 N N . GLU A 1 90 ? -22.292 24.815 -5.239 1.00 31.71 761 GLU A N 1
ATOM 661 C CA . GLU A 1 90 ? -23.072 26.031 -5.348 1.00 30.87 761 GLU A CA 1
ATOM 662 C C . GLU A 1 90 ? -24.574 25.747 -5.317 1.00 31.84 761 GLU A C 1
ATOM 663 O O . GLU A 1 90 ? -25.075 24.838 -5.986 1.00 30.71 761 GLU A O 1
ATOM 669 N N . THR A 1 91 ? -25.283 26.529 -4.518 1.00 27.10 762 THR A N 1
ATOM 670 C CA . THR A 1 91 ? -26.724 26.428 -4.432 1.00 25.70 762 THR A CA 1
ATOM 671 C C . THR A 1 91 ? -27.378 26.708 -5.788 1.00 27.27 762 THR A C 1
ATOM 672 O O . THR A 1 91 ? -26.956 27.604 -6.506 1.00 29.86 762 THR A O 1
ATOM 676 N N . TYR A 1 92 ? -28.395 25.920 -6.128 1.00 24.61 763 TYR A N 1
ATOM 677 C CA . TYR A 1 92 ? -29.182 26.105 -7.345 1.00 26.74 763 TYR A CA 1
ATOM 678 C C . TYR A 1 92 ? -30.653 26.228 -6.982 1.00 26.62 763 TYR A C 1
ATOM 679 O O . TYR A 1 92 ? -31.202 25.321 -6.368 1.00 29.67 763 TYR A O 1
ATOM 688 N N . GLU A 1 93 ? -31.295 27.330 -7.351 1.00 26.27 764 GLU A N 1
ATOM 689 C CA . GLU A 1 93 ? -32.676 27.559 -6.940 1.00 25.43 764 GLU A CA 1
ATOM 690 C C . GLU A 1 93 ? -33.691 26.847 -7.826 1.00 26.63 764 GLU A C 1
ATOM 691 O O . GLU A 1 93 ? -33.618 26.914 -9.050 1.00 23.70 764 GLU A O 1
ATOM 697 N N . THR A 1 94 ? -34.662 26.189 -7.210 1.00 20.16 765 THR A N 1
ATOM 698 C CA . THR A 1 94 ? -35.677 25.495 -7.982 1.00 20.91 765 THR A CA 1
ATOM 699 C C . THR A 1 94 ? -37.070 25.816 -7.459 1.00 21.70 765 THR A C 1
ATOM 700 O O . THR A 1 94 ? -37.235 26.207 -6.306 1.00 20.03 765 THR A O 1
ATOM 704 N N . LYS A 1 95 ? -38.060 25.641 -8.325 1.00 21.13 766 LYS A N 1
ATOM 705 C CA . LYS A 1 95 ? -39.468 25.741 -7.971 1.00 21.68 766 LYS A CA 1
ATOM 706 C C . LYS A 1 95 ? -40.129 24.442 -8.407 1.00 22.41 766 LYS A C 1
ATOM 707 O O . LYS A 1 95 ? -40.111 24.097 -9.585 1.00 25.72 766 LYS A O 1
ATOM 713 N N . THR A 1 96 ? -40.698 23.715 -7.459 1.00 24.28 767 THR A N 1
ATOM 714 C CA . THR A 1 96 ? -41.196 22.369 -7.709 1.00 21.68 767 THR A CA 1
ATOM 715 C C . THR A 1 96 ? -42.613 22.235 -7.164 1.00 19.68 767 THR A C 1
ATOM 716 O O . THR A 1 96 ? -42.895 22.720 -6.080 1.00 20.57 767 THR A O 1
ATOM 720 N N . ALA A 1 97 ? -43.482 21.559 -7.907 1.00 20.37 768 ALA A N 1
ATOM 721 C CA . ALA A 1 97 ? -44.855 21.282 -7.493 1.00 20.67 768 ALA A CA 1
ATOM 722 C C . ALA A 1 97 ? -44.907 20.015 -6.651 1.00 22.82 768 ALA A C 1
ATOM 723 O O . ALA A 1 97 ? -44.472 18.941 -7.108 1.00 22.15 768 ALA A O 1
ATOM 725 N N . LEU A 1 98 ? -45.414 20.122 -5.421 1.00 18.66 769 LEU A N 1
ATOM 726 C CA . LEU A 1 98 ? -45.634 18.909 -4.629 1.00 19.26 769 LEU A CA 1
ATOM 727 C C . LEU A 1 98 ? -47.079 18.841 -4.151 1.00 19.52 769 LEU A C 1
ATOM 728 O O . LEU A 1 98 ? -47.750 19.882 -4.041 1.00 17.10 769 LEU A O 1
ATOM 733 N N . LEU A 1 99 ? -47.562 17.628 -3.873 1.00 17.92 770 LEU A N 1
ATOM 734 C CA . LEU A 1 99 ? -48.921 17.476 -3.341 1.00 21.95 770 LEU A CA 1
ATOM 735 C C . LEU A 1 99 ? -48.941 18.005 -1.910 1.00 20.34 770 LEU A C 1
ATOM 736 O O . LEU A 1 99 ? -48.128 17.614 -1.086 1.00 19.23 770 LEU A O 1
ATOM 741 N N . SER A 1 100 ? -49.863 18.921 -1.636 1.00 22.89 771 SER A N 1
ATOM 742 C CA . SER A 1 100 ? -49.966 19.547 -0.329 1.00 22.76 771 SER A CA 1
ATOM 743 C C . SER A 1 100 ? -50.934 18.799 0.599 1.00 23.71 771 SER A C 1
ATOM 744 O O . SER A 1 100 ? -51.621 17.877 0.165 1.00 19.69 771 SER A O 1
ATOM 747 N N . LEU A 1 101 ? -50.987 19.238 1.864 1.00 20.26 772 LEU A N 1
ATOM 748 C CA . LEU A 1 101 ? -51.916 18.727 2.852 1.00 20.46 772 LEU A CA 1
ATOM 749 C C . LEU A 1 101 ? -53.358 18.812 2.353 1.00 23.08 772 LEU A C 1
ATOM 750 O O . LEU A 1 101 ? -54.194 17.993 2.706 1.00 22.52 772 LEU A O 1
ATOM 755 N N . PHE A 1 102 ? -53.624 19.797 1.507 1.00 22.97 773 PHE A N 1
ATOM 756 C CA . PHE A 1 102 ? -54.950 20.058 0.991 1.00 20.21 773 PHE A CA 1
ATOM 757 C C . PHE A 1 102 ? -55.265 19.254 -0.250 1.00 23.58 773 PHE A C 1
ATOM 758 O O . PHE A 1 102 ? -56.314 19.448 -0.863 1.00 28.15 773 PHE A O 1
ATOM 766 N N . GLY A 1 103 ? -54.359 18.378 -0.659 1.00 23.08 774 GLY A N 1
ATOM 767 C CA . GLY A 1 103 ? -54.657 17.510 -1.791 1.00 21.20 774 GLY A CA 1
ATOM 768 C C . GLY A 1 103 ? -54.286 18.086 -3.144 1.00 22.68 774 GLY A C 1
ATOM 769 O O . GLY A 1 103 ? -54.066 17.349 -4.089 1.00 30.71 774 GLY A O 1
ATOM 770 N N . VAL A 1 104 ? -54.210 19.405 -3.256 1.00 23.31 775 VAL A N 1
ATOM 771 C CA . VAL A 1 104 ? -53.781 20.014 -4.507 1.00 20.35 775 VAL A CA 1
ATOM 772 C C . VAL A 1 104 ? -52.257 20.224 -4.527 1.00 20.88 775 VAL A C 1
ATOM 773 O O . VAL A 1 104 ? -51.635 20.333 -3.475 1.00 18.29 775 VAL A O 1
ATOM 777 N N . PRO A 1 105 ? -51.661 20.297 -5.731 1.00 19.80 776 PRO A N 1
ATOM 778 C CA . PRO A 1 105 ? -50.247 20.665 -5.825 1.00 22.98 776 PRO A CA 1
ATOM 779 C C . PRO A 1 105 ? -50.032 22.123 -5.463 1.00 20.73 776 PRO A C 1
ATOM 780 O O . PRO A 1 105 ? -50.869 22.957 -5.795 1.00 21.48 776 PRO A O 1
ATOM 784 N N . LEU A 1 106 ? -48.923 22.406 -4.780 1.00 20.64 777 LEU A N 1
ATOM 785 C CA . LEU A 1 106 ? -48.489 23.768 -4.493 1.00 21.48 777 LEU A CA 1
ATOM 786 C C . LEU A 1 106 ? -47.054 23.947 -4.974 1.00 19.85 777 LEU A C 1
ATOM 787 O O . LEU A 1 106 ? -46.333 22.956 -5.197 1.00 20.11 777 LEU A O 1
ATOM 792 N N . TRP A 1 107 ? -46.630 25.200 -5.118 1.00 20.27 778 TRP A N 1
ATOM 793 C CA . TRP A 1 107 ? -45.245 25.491 -5.495 1.00 26.11 778 TRP A CA 1
ATOM 794 C C . TRP A 1 107 ? -44.353 25.556 -4.248 1.00 24.61 778 TRP A C 1
ATOM 795 O O . TRP A 1 107 ? -44.690 26.198 -3.258 1.00 21.58 778 TRP A O 1
ATOM 806 N N . TYR A 1 108 ? -43.208 24.893 -4.302 1.00 19.34 779 TYR A N 1
ATOM 807 C CA . TYR A 1 108 ? -42.241 24.996 -3.225 1.00 22.98 779 TYR A CA 1
ATOM 808 C C . TYR A 1 108 ? -40.885 25.420 -3.780 1.00 20.48 779 TYR A C 1
ATOM 809 O O . TYR A 1 108 ? -40.515 25.060 -4.903 1.00 23.54 779 TYR A O 1
ATOM 818 N N . PHE A 1 109 ? -40.135 26.160 -2.980 1.00 20.47 780 PHE A N 1
ATOM 819 C CA . PHE A 1 109 ? -38.827 26.665 -3.390 1.00 21.21 780 PHE A CA 1
ATOM 820 C C . PHE A 1 109 ? -37.725 26.011 -2.574 1.00 18.01 780 PHE A C 1
ATOM 821 O O . PHE A 1 109 ? -37.791 25.970 -1.348 1.00 21.11 780 PHE A O 1
ATOM 829 N N . SER A 1 110 ? -36.716 25.484 -3.253 1.00 17.96 781 SER A N 1
ATOM 830 C CA . SER A 1 110 ? -35.566 24.913 -2.566 1.00 22.42 781 SER A CA 1
ATOM 831 C C . SER A 1 110 ? -34.728 26.043 -1.929 1.00 20.68 781 SER A C 1
ATOM 832 O O . SER A 1 110 ? -34.830 27.215 -2.317 1.00 21.25 781 SER A O 1
ATOM 835 N N . GLN A 1 111 ? -33.905 25.676 -0.951 1.00 20.25 782 GLN A N 1
ATOM 836 C CA . GLN A 1 111 ? -33.268 26.650 -0.067 1.00 20.55 782 GLN A CA 1
ATOM 837 C C . GLN A 1 111 ? -31.757 26.484 -0.032 1.00 18.88 782 GLN A C 1
ATOM 838 O O . GLN A 1 111 ? -31.174 25.909 -0.951 1.00 17.28 782 GLN A O 1
ATOM 844 N N . SER A 1 112 ? -31.134 26.974 1.045 1.00 19.94 783 SER A N 1
ATOM 845 C CA . SER A 1 112 ? -29.683 26.944 1.195 1.00 19.99 783 SER A CA 1
ATOM 846 C C . SER A 1 112 ? -29.272 25.647 1.888 1.00 18.72 783 SER A C 1
ATOM 847 O O . SER A 1 112 ? -30.122 24.922 2.390 1.00 18.91 783 SER A O 1
ATOM 850 N N . PRO A 1 113 ? -27.973 25.327 1.899 1.00 19.35 784 PRO A N 1
ATOM 851 C CA . PRO A 1 113 ? -27.655 24.005 2.452 1.00 20.86 784 PRO A CA 1
ATOM 852 C C . PRO A 1 113 ? -27.907 23.878 3.967 1.00 20.79 784 PRO A C 1
ATOM 853 O O . PRO A 1 113 ? -27.864 22.767 4.505 1.00 21.23 784 PRO A O 1
ATOM 857 N N . ARG A 1 114 ? -28.211 24.982 4.642 1.00 21.11 785 ARG A N 1
ATOM 858 C CA . ARG A 1 114 ? -28.498 24.906 6.068 1.00 24.25 785 ARG A CA 1
ATOM 859 C C . ARG A 1 114 ? -29.741 24.048 6.321 1.00 23.03 785 ARG A C 1
ATOM 860 O O . ARG A 1 114 ? -29.862 23.437 7.396 1.00 21.76 785 ARG A O 1
ATOM 868 N N . VAL A 1 115 ? -30.640 23.944 5.330 1.00 20.51 786 VAL A N 1
ATOM 869 C CA . VAL A 1 115 ? -31.853 23.160 5.574 1.00 21.16 786 VAL A CA 1
ATOM 870 C C . VAL A 1 115 ? -31.500 21.708 5.750 1.00 17.95 786 VAL A C 1
ATOM 871 O O . VAL A 1 115 ? -32.275 20.951 6.330 1.00 17.37 786 VAL A O 1
ATOM 875 N N . VAL A 1 116 ? -30.329 21.309 5.267 1.00 19.01 787 VAL A N 1
ATOM 876 C CA . VAL A 1 116 ? -29.982 19.902 5.328 1.00 14.06 787 VAL A CA 1
ATOM 877 C C . VAL A 1 116 ? -29.827 19.469 6.802 1.00 17.52 787 VAL A C 1
ATOM 878 O O . VAL A 1 116 ? -30.003 18.292 7.128 1.00 15.84 787 VAL A O 1
ATOM 882 N N . ILE A 1 117 ? -29.552 20.416 7.702 1.00 16.42 788 ILE A N 1
ATOM 883 C CA . ILE A 1 117 ? -29.326 20.038 9.104 1.00 17.84 788 ILE A CA 1
ATOM 884 C C . ILE A 1 117 ? -30.340 20.701 10.058 1.00 17.75 788 ILE A C 1
ATOM 885 O O . ILE A 1 117 ? -30.039 20.966 11.218 1.00 19.10 788 ILE A O 1
ATOM 890 N N . GLN A 1 118 ? -31.555 20.927 9.567 1.00 17.41 789 GLN A N 1
ATOM 891 C CA . GLN A 1 118 ? -32.650 21.403 10.412 1.00 20.16 789 GLN A CA 1
ATOM 892 C C . GLN A 1 118 ? -33.502 20.218 10.882 1.00 18.40 789 GLN A C 1
ATOM 893 O O . GLN A 1 118 ? -33.457 19.148 10.280 1.00 18.52 789 GLN A O 1
ATOM 899 N N . PRO A 1 119 ? -34.282 20.404 11.957 1.00 22.35 790 PRO A N 1
ATOM 900 C CA . PRO A 1 119 ? -35.026 19.272 12.534 1.00 23.01 790 PRO A CA 1
ATOM 901 C C . PRO A 1 119 ? -36.217 18.841 11.674 1.00 23.25 790 PRO A C 1
ATOM 902 O O . PRO A 1 119 ? -36.779 19.681 10.967 1.00 20.94 790 PRO A O 1
ATOM 906 N N . ASP A 1 120 ? -36.564 17.555 11.733 1.00 21.06 791 ASP A N 1
ATOM 907 C CA . ASP A 1 120 ? -37.675 16.994 10.965 1.00 24.28 791 ASP A CA 1
ATOM 908 C C . ASP A 1 120 ? -37.516 17.295 9.488 1.00 23.10 791 ASP A C 1
ATOM 909 O O . ASP A 1 120 ? -36.429 17.648 9.036 1.00 26.28 791 ASP A O 1
ATOM 914 N N . ILE A 1 121 ? -38.602 17.166 8.744 1.00 20.40 792 ILE A N 1
ATOM 915 C CA . ILE A 1 121 ? -38.578 17.332 7.300 1.00 20.98 792 ILE A CA 1
ATOM 916 C C . ILE A 1 121 ? -39.869 18.046 6.904 1.00 23.82 792 ILE A C 1
ATOM 917 O O . ILE A 1 121 ? -40.899 17.917 7.579 1.00 25.24 792 ILE A O 1
ATOM 922 N N . TYR A 1 122 ? -39.803 18.845 5.852 1.00 19.34 793 TYR A N 1
ATOM 923 C CA . TYR A 1 122 ? -40.971 19.555 5.343 1.00 20.47 793 TYR A CA 1
ATOM 924 C C . TYR A 1 122 ? -40.899 19.542 3.819 1.00 21.38 793 TYR A C 1
ATOM 925 O O . TYR A 1 122 ? -39.810 19.667 3.248 1.00 19.86 793 TYR A O 1
ATOM 934 N N . PRO A 1 123 ? -42.051 19.360 3.157 1.00 19.07 794 PRO A N 1
ATOM 935 C CA . PRO A 1 123 ? -42.092 19.277 1.691 1.00 18.30 794 PRO A CA 1
ATOM 936 C C . PRO A 1 123 ? -41.407 20.467 1.034 1.00 22.98 794 PRO A C 1
ATOM 937 O O . PRO A 1 123 ? -41.633 21.607 1.459 1.00 22.30 794 PRO A O 1
ATOM 941 N N . GLY A 1 124 ? -40.560 20.198 0.037 1.00 23.55 795 GLY A N 1
ATOM 942 C CA . GLY A 1 124 ? -39.924 21.237 -0.751 1.00 20.95 795 GLY A CA 1
ATOM 943 C C . GLY A 1 124 ? -38.794 21.959 -0.051 1.00 20.57 795 GLY A C 1
ATOM 944 O O . GLY A 1 124 ? -38.090 22.749 -0.648 1.00 16.92 795 GLY A O 1
ATOM 945 N N . ASN A 1 125 ? -38.627 21.681 1.235 1.00 19.89 796 ASN A N 1
ATOM 946 C CA . ASN A 1 125 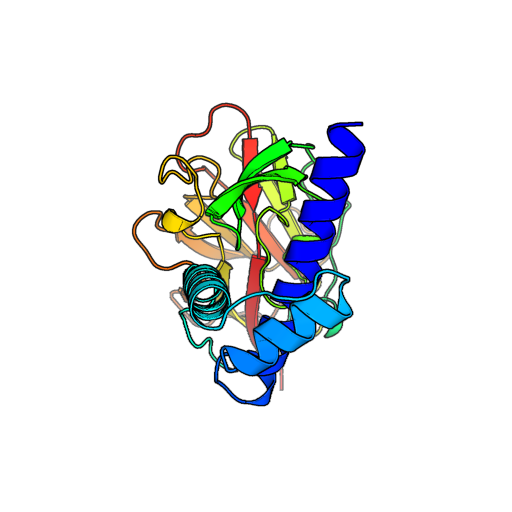? -37.617 22.355 2.036 1.00 18.22 796 ASN A CA 1
ATOM 947 C C . ASN A 1 125 ? -36.291 21.604 1.888 1.00 23.19 796 ASN A C 1
ATOM 948 O O . ASN A 1 125 ? -35.798 20.999 2.833 1.00 19.75 796 ASN A O 1
ATOM 953 N N . CYS A 1 126 ? -35.747 21.605 0.672 1.00 20.57 797 CYS A N 1
ATOM 954 C CA . CYS A 1 126 ? -34.533 20.877 0.393 1.00 18.89 797 CYS A CA 1
ATOM 955 C C . CYS A 1 126 ? -33.497 21.818 -0.190 1.00 17.17 797 CYS A C 1
ATOM 956 O O . CYS A 1 126 ? -33.788 22.958 -0.543 1.00 19.89 797 CYS A O 1
ATOM 959 N N . TRP A 1 127 ? -32.277 21.320 -0.287 1.00 16.85 798 TRP A N 1
ATOM 960 C CA . TRP A 1 127 ? -31.184 22.054 -0.885 1.00 18.74 798 TRP A CA 1
ATOM 961 C C . TRP A 1 127 ? -30.909 21.481 -2.258 1.00 19.36 798 TRP A C 1
ATOM 962 O O . TRP A 1 127 ? -30.544 20.311 -2.384 1.00 20.57 798 TRP A O 1
ATOM 973 N N . ALA A 1 128 ? -31.084 22.288 -3.293 1.00 19.66 799 ALA A N 1
ATOM 974 C CA . ALA A 1 128 ? -30.802 21.797 -4.649 1.00 21.43 799 ALA A CA 1
ATOM 975 C C . ALA A 1 128 ? -29.460 22.296 -5.173 1.00 24.53 799 ALA A C 1
ATOM 976 O O . ALA A 1 128 ? -29.091 23.469 -4.992 1.00 22.92 799 ALA A O 1
ATOM 978 N N . PHE A 1 129 ? -28.723 21.393 -5.804 1.00 21.59 800 PHE A N 1
ATOM 979 C CA . PHE A 1 129 ? -27.559 21.798 -6.581 1.00 25.14 800 PHE A CA 1
ATOM 980 C C . PHE A 1 129 ? -27.740 21.326 -8.013 1.00 24.30 800 PHE A C 1
ATOM 981 O O . PHE A 1 129 ? -28.533 20.411 -8.283 1.00 21.57 800 PHE A O 1
ATOM 989 N N . LYS A 1 130 ? -26.991 21.949 -8.920 1.00 23.61 801 LYS A N 1
ATOM 990 C CA . LYS A 1 130 ? -27.101 21.700 -10.356 1.00 24.78 801 LYS A CA 1
ATOM 991 C C . LYS A 1 130 ? -26.444 20.381 -10.756 1.00 26.30 801 LYS A C 1
ATOM 992 O O . LYS A 1 130 ? -25.347 20.038 -10.282 1.00 27.74 801 LYS A O 1
ATOM 998 N N . GLY A 1 131 ? -27.119 19.637 -11.629 1.00 24.27 802 GLY A N 1
ATOM 999 C CA . GLY A 1 131 ? -26.591 18.373 -12.116 1.00 24.91 802 GLY A CA 1
ATOM 1000 C C . GLY A 1 131 ? -26.864 17.264 -11.120 1.00 26.76 802 GLY A C 1
ATOM 1001 O O . GLY A 1 131 ? -27.798 17.368 -10.324 1.00 20.59 802 GLY A O 1
ATOM 1002 N N . SER A 1 132 ? -26.050 16.206 -11.154 1.00 27.27 803 SER A N 1
ATOM 1003 C CA . SER A 1 132 ? -26.265 15.044 -10.293 1.00 26.83 803 SER A CA 1
ATOM 1004 C C . SER A 1 132 ? -25.033 14.682 -9.448 1.00 26.41 803 SER A C 1
ATOM 1005 O O . SER A 1 132 ? -24.900 13.552 -8.959 1.00 20.74 803 SER A O 1
ATOM 1008 N N . GLN A 1 133 ? -24.120 15.637 -9.290 1.00 23.71 804 GLN A N 1
ATOM 1009 C CA . GLN A 1 133 ? -22.977 15.425 -8.416 1.00 27.36 804 GLN A CA 1
ATOM 1010 C C . GLN A 1 133 ? -22.774 16.644 -7.565 1.00 26.90 804 GLN A C 1
ATOM 1011 O O . GLN A 1 133 ? -22.783 17.776 -8.070 1.00 28.19 804 GLN A O 1
ATOM 1017 N N . GLY A 1 134 ? -22.571 16.419 -6.275 1.00 21.88 805 GLY A N 1
ATOM 1018 C CA . GLY A 1 134 ? -22.446 17.540 -5.375 1.00 23.10 805 GLY A CA 1
ATOM 1019 C C . GLY A 1 134 ? -21.743 17.190 -4.088 1.00 22.82 805 GLY A C 1
ATOM 1020 O O . GLY A 1 134 ? -21.508 16.022 -3.811 1.00 23.79 805 GLY A O 1
ATOM 1021 N N . TYR A 1 135 ? -21.453 18.217 -3.296 1.00 21.22 806 TYR A N 1
ATOM 1022 C CA . TYR A 1 135 ? -20.623 18.107 -2.111 1.00 22.86 806 TYR A CA 1
ATOM 1023 C C . TYR A 1 135 ? -21.269 18.896 -1.007 1.00 24.58 806 TYR A C 1
ATOM 1024 O O . TYR A 1 135 ? -21.793 19.990 -1.241 1.00 23.64 806 TYR A O 1
ATOM 1033 N N . LEU A 1 136 ? -21.189 18.361 0.201 1.00 20.90 807 LEU A N 1
ATOM 1034 C CA . LEU A 1 136 ? -21.669 19.073 1.373 1.00 27.03 807 LEU A CA 1
ATOM 1035 C C . LEU A 1 136 ? -20.734 18.742 2.512 1.00 23.29 807 LEU A C 1
ATOM 1036 O O . LEU A 1 136 ? -20.384 17.576 2.704 1.00 21.76 807 LEU A O 1
ATOM 1041 N N . VAL A 1 137 ? -20.302 19.749 3.254 1.00 19.15 808 VAL A N 1
ATOM 1042 C CA . VAL A 1 137 ? -19.436 19.462 4.376 1.00 23.79 808 VAL A CA 1
ATOM 1043 C C . VAL A 1 137 ? -20.058 20.024 5.636 1.00 20.28 808 VAL A C 1
ATOM 1044 O O . VAL A 1 137 ? -20.473 21.177 5.671 1.00 22.45 808 VAL A O 1
ATOM 1048 N N . VAL A 1 138 ? -20.136 19.195 6.669 1.00 17.45 809 VAL A N 1
ATOM 1049 C CA . VAL A 1 138 ? -20.760 19.618 7.915 1.00 20.07 809 VAL A CA 1
ATOM 1050 C C . VAL A 1 138 ? -19.771 19.456 9.055 1.00 20.63 809 VAL A C 1
ATOM 1051 O O . VAL A 1 138 ? -19.052 18.438 9.152 1.00 20.98 809 VAL A O 1
ATOM 1055 N N . ARG A 1 139 ? -19.696 20.491 9.887 1.00 18.77 810 ARG A N 1
ATOM 1056 C CA . ARG A 1 139 ? -18.955 20.398 11.128 1.00 21.35 810 ARG A CA 1
ATOM 1057 C C . ARG A 1 139 ? -19.914 19.905 12.218 1.00 20.08 810 ARG A C 1
ATOM 1058 O O . ARG A 1 139 ? -20.953 20.532 12.482 1.00 18.75 810 ARG A O 1
ATOM 1066 N N . LEU A 1 140 ? -19.565 18.788 12.852 1.00 16.39 811 LEU A N 1
ATOM 1067 C CA . LEU A 1 140 ? -20.393 18.204 13.902 1.00 17.47 811 LEU A CA 1
ATOM 1068 C C . LEU A 1 140 ? -20.297 18.968 15.212 1.00 19.50 811 LEU A C 1
ATOM 1069 O O . LEU A 1 140 ? -19.307 19.654 15.482 1.00 19.20 811 LEU A O 1
ATOM 1074 N N . SER A 1 141 ? -21.329 18.833 16.037 1.00 17.57 812 SER A N 1
ATOM 1075 C CA . SER A 1 141 ? -21.320 19.450 17.361 1.00 18.40 812 SER A CA 1
ATOM 1076 C C . SER A 1 141 ? -20.331 18.779 18.318 1.00 17.00 812 SER A C 1
ATOM 1077 O O . SER A 1 141 ? -19.909 19.390 19.298 1.00 17.91 812 SER A O 1
ATOM 1080 N N . MET A 1 142 ? -19.982 17.519 18.047 1.00 16.68 813 MET A N 1
ATOM 1081 C CA . MET A 1 142 ? -19.030 16.775 18.872 1.00 19.22 813 MET A CA 1
ATOM 1082 C C . MET A 1 142 ? -18.054 15.974 18.032 1.00 19.64 813 MET A C 1
ATOM 1083 O O . MET A 1 142 ? -18.409 15.544 16.943 1.00 18.84 813 MET A O 1
ATOM 1088 N N . LYS A 1 143 ? -16.840 15.742 18.531 1.00 19.07 814 LYS A N 1
ATOM 1089 C CA . LYS A 1 143 ? -15.938 14.791 17.858 1.00 19.03 814 LYS A CA 1
ATOM 1090 C C . LYS A 1 143 ? -16.369 13.320 18.123 1.00 21.05 814 LYS A C 1
ATOM 1091 O O . LYS A 1 143 ? -16.437 12.870 19.273 1.00 23.61 814 LYS A O 1
ATOM 1097 N N . ILE A 1 144 ? -16.653 12.563 17.067 1.00 18.94 815 ILE A N 1
ATOM 1098 C CA . ILE A 1 144 ? -17.192 11.216 17.252 1.00 22.76 815 ILE A CA 1
ATOM 1099 C C . ILE A 1 144 ? -16.558 10.165 16.331 1.00 23.66 815 ILE A C 1
ATOM 1100 O O . ILE A 1 144 ? -16.013 10.479 15.258 1.00 23.07 815 ILE A O 1
ATOM 1105 N N . TYR A 1 145 ? -16.674 8.909 16.747 1.00 21.66 816 TYR A N 1
ATOM 1106 C CA . TYR A 1 145 ? -16.543 7.784 15.822 1.00 23.23 816 TYR A CA 1
ATOM 1107 C C . TYR A 1 145 ? -17.863 7.629 15.097 1.00 22.60 816 TYR A C 1
ATOM 1108 O O . TYR A 1 145 ? -18.859 7.209 15.692 1.00 23.90 816 TYR A O 1
ATOM 1117 N N . PRO A 1 146 ? -17.894 7.981 13.810 1.00 22.96 817 PRO A N 1
ATOM 1118 C CA . PRO A 1 146 ? -19.170 7.961 13.102 1.00 23.59 817 PRO A CA 1
ATOM 1119 C C . PRO A 1 146 ? -19.493 6.541 12.719 1.00 25.00 817 PRO A C 1
ATOM 1120 O O . PRO A 1 146 ? -18.609 5.876 12.192 1.00 27.58 817 PRO A O 1
ATOM 1124 N N . THR A 1 147 ? -20.711 6.083 12.992 1.00 23.48 818 THR A N 1
ATOM 1125 C CA . THR A 1 147 ? -21.064 4.672 12.813 1.00 24.23 818 THR A CA 1
ATOM 1126 C C . THR A 1 147 ? -22.300 4.493 11.925 1.00 24.66 818 THR A C 1
ATOM 1127 O O . THR A 1 147 ? -22.427 3.472 11.251 1.00 26.48 818 THR A O 1
ATOM 1131 N N . THR A 1 148 ? -23.195 5.487 11.930 1.00 22.14 819 THR A N 1
ATOM 1132 C CA . THR A 1 148 ? -24.454 5.432 11.176 1.00 22.25 819 THR A CA 1
ATOM 1133 C C . THR A 1 148 ? -24.785 6.810 10.552 1.00 21.36 819 THR A C 1
ATOM 1134 O O . THR A 1 148 ? -24.494 7.843 11.137 1.00 21.81 819 THR A O 1
ATOM 1138 N N . PHE A 1 149 ? -25.358 6.823 9.350 1.00 21.42 820 PHE A N 1
ATOM 1139 C CA . PHE A 1 149 ? -25.813 8.041 8.705 1.00 19.74 820 PHE A CA 1
ATOM 1140 C C . PHE A 1 149 ? -27.259 7.885 8.328 1.00 22.13 820 PHE A C 1
ATOM 1141 O O . PHE A 1 149 ? -27.692 6.790 7.997 1.00 21.43 820 PHE A O 1
ATOM 1149 N N . THR A 1 150 ? -28.008 8.979 8.364 1.00 18.45 821 THR A N 1
ATOM 1150 C CA . THR A 1 150 ? -29.393 8.940 7.948 1.00 18.72 821 THR A CA 1
ATOM 1151 C C . THR A 1 150 ? -29.586 9.920 6.812 1.00 20.00 821 THR A C 1
ATOM 1152 O O . THR A 1 150 ? -29.162 11.076 6.897 1.00 20.56 821 THR A O 1
ATOM 1156 N N . MET A 1 151 ? -30.188 9.465 5.726 1.00 17.52 822 MET A N 1
ATOM 1157 C CA . MET A 1 151 ? -30.591 10.398 4.696 1.00 19.06 822 MET A CA 1
ATOM 1158 C C . MET A 1 151 ? -32.107 10.348 4.576 1.00 18.78 822 MET A C 1
ATOM 1159 O O . MET A 1 151 ? -32.708 9.265 4.626 1.00 22.81 822 MET A O 1
ATOM 1164 N N . GLU A 1 152 ? -32.719 11.517 4.419 1.00 17.13 823 GLU A N 1
ATOM 1165 C CA . GLU A 1 152 ? -34.167 11.600 4.274 1.00 19.92 823 GLU A CA 1
ATOM 1166 C C . GLU A 1 152 ? -34.516 12.269 2.955 1.00 21.22 823 GLU A C 1
ATOM 1167 O O . GLU A 1 152 ? -33.819 13.183 2.511 1.00 20.03 823 GLU A O 1
ATOM 1173 N N . HIS A 1 153 ? -35.581 11.792 2.319 1.00 17.71 824 HIS A N 1
ATOM 1174 C CA . HIS A 1 153 ? -36.176 12.463 1.166 1.00 17.36 824 HIS A CA 1
ATOM 1175 C C . HIS A 1 153 ? -37.692 12.356 1.314 1.00 18.40 824 HIS A C 1
ATOM 1176 O O . HIS A 1 153 ? -38.175 11.500 2.050 1.00 18.32 824 HIS A O 1
ATOM 1183 N N . ILE A 1 154 ? -38.450 13.213 0.638 1.00 20.67 825 ILE A N 1
ATOM 1184 C CA . ILE A 1 154 ? -39.902 13.060 0.633 1.00 18.57 825 ILE A CA 1
ATOM 1185 C C . ILE A 1 154 ? -40.245 11.751 -0.063 1.00 19.16 825 ILE A C 1
ATOM 1186 O O . ILE A 1 154 ? -39.513 11.316 -0.959 1.00 18.14 825 ILE A O 1
ATOM 1191 N N . PRO A 1 155 ? -41.374 11.128 0.323 1.00 20.04 826 PRO A N 1
ATOM 1192 C CA . PRO A 1 155 ? -41.820 9.906 -0.361 1.00 20.44 826 PRO A CA 1
ATOM 1193 C C . PRO A 1 155 ? -42.488 10.205 -1.714 1.00 19.45 826 PRO A C 1
ATOM 1194 O O . PRO A 1 155 ? -42.957 11.322 -1.923 1.00 19.31 826 PRO A O 1
ATOM 1198 N N . LYS A 1 156 ? -42.548 9.219 -2.607 1.00 18.60 827 LYS A N 1
ATOM 1199 C CA . LYS A 1 156 ? -43.186 9.407 -3.923 1.00 21.97 827 LYS A CA 1
ATOM 1200 C C . LYS A 1 156 ? -44.661 9.838 -3.823 1.00 21.27 827 LYS A C 1
ATOM 1201 O O . LYS A 1 156 ? -45.199 10.449 -4.750 1.00 18.64 827 LYS A O 1
ATOM 1207 N N . THR A 1 157 ? -45.311 9.499 -2.709 1.00 19.56 828 THR A N 1
ATOM 1208 C CA . THR A 1 157 ? -46.717 9.851 -2.503 1.00 20.32 828 THR A CA 1
ATOM 1209 C C . THR A 1 157 ? -46.906 11.378 -2.321 1.00 18.15 828 THR A C 1
ATOM 1210 O O . THR A 1 157 ? -48.031 11.857 -2.266 1.00 18.45 828 THR A O 1
ATOM 1214 N N . LEU A 1 158 ? -45.815 12.141 -2.216 1.00 15.99 829 LEU A N 1
ATOM 1215 C CA . LEU A 1 158 ? -45.927 13.612 -2.161 1.00 16.23 829 LEU A CA 1
ATOM 1216 C C . LEU A 1 158 ? -45.694 14.258 -3.536 1.00 18.76 829 LEU A C 1
ATOM 1217 O O . LEU A 1 158 ? -45.898 15.453 -3.710 1.00 18.23 829 LEU A O 1
ATOM 1222 N N . SER A 1 159 ? -45.271 13.454 -4.510 1.00 16.72 830 SER A N 1
ATOM 1223 C CA . SER A 1 159 ? -45.042 13.934 -5.867 1.00 18.87 830 SER A CA 1
ATOM 1224 C C . SER A 1 159 ? -46.310 13.821 -6.679 1.00 19.58 830 SER A C 1
ATOM 1225 O O . SER A 1 159 ? -46.942 12.776 -6.669 1.00 17.57 830 SER A O 1
ATOM 1228 N N . PRO A 1 160 ? -46.685 14.888 -7.400 1.00 21.38 831 PRO A N 1
ATOM 1229 C CA . PRO A 1 160 ? -47.947 14.788 -8.152 1.00 19.47 831 PRO A CA 1
ATOM 1230 C C . PRO A 1 160 ? -47.906 13.697 -9.223 1.00 23.50 831 PRO A C 1
ATOM 1231 O O . PRO A 1 160 ? -48.975 13.261 -9.668 1.00 20.81 831 PRO A O 1
ATOM 1235 N N . THR A 1 161 ? -46.708 13.229 -9.590 1.00 20.23 832 THR A N 1
ATOM 1236 C CA . THR A 1 161 ? -46.578 12.152 -10.566 1.00 19.73 832 THR A CA 1
ATOM 1237 C C . THR A 1 161 ? -45.892 10.913 -9.974 1.00 20.83 832 THR A C 1
ATOM 1238 O O . THR A 1 161 ? -45.400 10.052 -10.714 1.00 15.68 832 THR A O 1
ATOM 1242 N N . GLY A 1 162 ? -45.876 10.824 -8.645 1.00 18.50 833 GLY A N 1
ATOM 1243 C CA . GLY A 1 162 ? -45.330 9.665 -7.960 1.00 20.08 833 GLY A CA 1
ATOM 1244 C C . GLY A 1 162 ? -43.870 9.432 -8.296 1.00 22.66 833 GLY A C 1
ATOM 1245 O O . GLY A 1 162 ? -43.445 8.295 -8.509 1.00 20.94 833 GLY A O 1
ATOM 1246 N N . ASN A 1 163 ? -43.097 10.516 -8.337 1.00 17.48 834 ASN A N 1
ATOM 1247 C CA . ASN A 1 163 ? -41.753 10.464 -8.891 1.00 19.23 834 ASN A CA 1
ATOM 1248 C C . ASN A 1 163 ? -40.799 11.365 -8.120 1.00 17.33 834 ASN A C 1
ATOM 1249 O O . ASN A 1 163 ? -41.116 12.533 -7.851 1.00 17.98 834 ASN A O 1
ATOM 1254 N N . ILE A 1 164 ? -39.632 10.824 -7.783 1.00 15.70 835 ILE A N 1
ATOM 1255 C CA . ILE A 1 164 ? -38.587 11.564 -7.071 1.00 17.69 835 ILE A CA 1
ATOM 1256 C C . ILE A 1 164 ? -37.237 11.449 -7.799 1.00 18.87 835 ILE A C 1
ATOM 1257 O O . ILE A 1 164 ? -36.201 11.081 -7.214 1.00 18.03 835 ILE A O 1
ATOM 1262 N N . SER A 1 165 ? -37.242 11.769 -9.088 1.00 18.39 836 SER A N 1
ATOM 1263 C CA . SER A 1 165 ? -36.030 11.625 -9.900 1.00 17.88 836 SER A CA 1
ATOM 1264 C C . SER A 1 165 ? -34.885 12.558 -9.432 1.00 16.95 836 SER A C 1
ATOM 1265 O O . SER A 1 165 ? -33.705 12.248 -9.608 1.00 19.95 836 SER A O 1
ATOM 1268 N N . SER A 1 166 ? -35.217 13.694 -8.839 1.00 15.57 837 SER A N 1
ATOM 1269 C CA . SER A 1 166 ? -34.176 14.575 -8.301 1.00 19.28 837 SER A CA 1
ATOM 1270 C C . SER A 1 166 ? -33.586 14.119 -6.942 1.00 18.07 837 SER A C 1
ATOM 1271 O O . SER A 1 166 ? -32.767 14.821 -6.369 1.00 19.44 837 SER A O 1
ATOM 1274 N N . ALA A 1 167 ? -33.987 12.960 -6.415 1.00 18.02 838 ALA A N 1
ATOM 1275 C CA . ALA A 1 167 ? -33.430 12.518 -5.128 1.00 19.93 838 ALA A CA 1
ATOM 1276 C C . ALA A 1 167 ? -32.012 11.995 -5.324 1.00 21.82 838 ALA A C 1
ATOM 1277 O O . ALA A 1 167 ? -31.689 11.495 -6.409 1.00 18.03 838 ALA A O 1
ATOM 1279 N N . PRO A 1 168 ? -31.159 12.114 -4.278 1.00 18.84 839 PRO A N 1
ATOM 1280 C CA . PRO A 1 168 ? -29.809 11.539 -4.372 1.00 16.71 839 PRO A CA 1
ATOM 1281 C C . PRO A 1 168 ? -29.910 10.032 -4.571 1.00 18.52 839 PRO A C 1
ATOM 1282 O O . PRO A 1 168 ? -30.883 9.426 -4.114 1.00 19.39 839 PRO A O 1
ATOM 1286 N N . LYS A 1 169 ? -28.941 9.444 -5.263 1.00 19.53 840 LYS A N 1
ATOM 1287 C CA . LYS A 1 169 ? -28.887 8.001 -5.416 1.00 20.73 840 LYS A CA 1
ATOM 1288 C C . LYS A 1 169 ? -27.607 7.505 -4.772 1.00 19.17 840 LYS A C 1
ATOM 1289 O O . LYS A 1 169 ? -27.582 7.259 -3.561 1.00 22.89 840 LYS A O 1
ATOM 1295 N N . ASP A 1 170 ? -26.538 7.383 -5.553 1.00 20.49 841 ASP A N 1
ATOM 1296 C CA . ASP A 1 170 ? -25.255 6.928 -5.012 1.00 22.52 841 ASP A CA 1
ATOM 1297 C C . ASP A 1 170 ? -24.582 8.052 -4.249 1.00 20.65 841 ASP A C 1
ATOM 1298 O O . ASP A 1 170 ? -24.474 9.163 -4.752 1.00 21.76 841 ASP A O 1
ATOM 1303 N N . PHE A 1 171 ? -24.116 7.766 -3.040 1.00 22.76 842 PHE A N 1
ATOM 1304 C CA . PHE A 1 171 ? -23.296 8.728 -2.330 1.00 20.69 842 PHE A CA 1
ATOM 1305 C C . PHE A 1 171 ? -22.165 8.091 -1.512 1.00 25.84 842 PHE A C 1
ATOM 1306 O O . PHE A 1 171 ? -22.143 6.878 -1.267 1.00 24.41 842 PHE A O 1
ATOM 1314 N N . ALA A 1 172 ? -21.196 8.924 -1.132 1.00 24.41 843 ALA A N 1
ATOM 1315 C CA . ALA A 1 172 ? -20.065 8.486 -0.335 1.00 23.40 843 ALA A CA 1
ATOM 1316 C C . ALA A 1 172 ? -19.845 9.478 0.802 1.00 23.34 843 ALA A C 1
ATOM 1317 O O . ALA A 1 172 ? -20.120 10.664 0.663 1.00 22.56 843 ALA A O 1
ATOM 1319 N N . VAL A 1 173 ? -19.363 8.976 1.930 1.00 22.41 844 VAL A N 1
ATOM 1320 C CA . VAL A 1 173 ? -19.144 9.787 3.126 1.00 19.60 844 VAL A CA 1
ATOM 1321 C C . VAL A 1 173 ? -17.686 9.641 3.601 1.00 22.58 844 VAL A C 1
ATOM 1322 O O . VAL A 1 173 ? -17.155 8.503 3.670 1.00 25.20 844 VAL A O 1
ATOM 1326 N N . TYR A 1 174 ? -17.070 10.793 3.910 1.00 18.84 845 TYR A N 1
ATOM 1327 C CA . TYR A 1 174 ? -15.669 10.912 4.354 1.00 22.80 845 TYR A CA 1
ATOM 1328 C C . TYR A 1 174 ? -15.541 11.652 5.690 1.00 21.19 845 TYR A C 1
ATOM 1329 O O . TYR A 1 174 ? -16.241 12.633 5.926 1.00 19.90 845 TYR A O 1
ATOM 1338 N N . GLY A 1 175 ? -14.657 11.187 6.563 1.00 21.49 846 GLY A N 1
ATOM 1339 C CA . GLY A 1 175 ? -14.285 11.961 7.735 1.00 21.17 846 GLY A CA 1
ATOM 1340 C C . GLY A 1 175 ? -13.110 12.870 7.372 1.00 26.50 846 GLY A C 1
ATOM 1341 O O . GLY A 1 175 ? -12.150 12.425 6.749 1.00 25.58 846 GLY A O 1
ATOM 1342 N N . LEU A 1 176 ? -13.214 14.152 7.717 1.00 24.80 847 LEU A N 1
ATOM 1343 C CA . LEU A 1 176 ? -12.142 15.117 7.505 1.00 28.89 847 LEU A CA 1
ATOM 1344 C C . LEU A 1 176 ? -11.481 15.465 8.829 1.00 27.41 847 LEU A C 1
ATOM 1345 O O . LEU A 1 176 ? -12.142 15.844 9.807 1.00 21.25 847 LEU A O 1
ATOM 1350 N N . GLU A 1 177 ? -10.162 15.344 8.851 1.00 32.05 848 G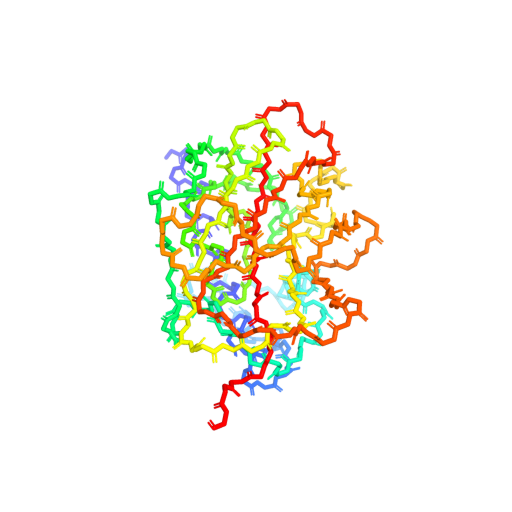LU A N 1
ATOM 1351 C CA . GLU A 1 177 ? -9.410 15.623 10.060 1.00 32.62 848 GLU A CA 1
ATOM 1352 C C . GLU A 1 177 ? -9.428 17.125 10.356 1.00 27.16 848 GLU A C 1
ATOM 1353 O O . GLU A 1 177 ? -9.487 17.525 11.512 1.00 29.63 848 GLU A O 1
ATOM 1359 N N . THR A 1 178 ? -9.382 17.949 9.307 1.00 27.83 849 THR A N 1
ATOM 1360 C CA . THR A 1 178 ? -9.492 19.414 9.438 1.00 32.85 849 THR A CA 1
ATOM 1361 C C . THR A 1 178 ? -10.290 20.000 8.280 1.00 29.61 849 THR A C 1
ATOM 1362 O O . THR A 1 178 ? -10.588 19.300 7.321 1.00 31.65 849 THR A O 1
ATOM 1366 N N . GLU A 1 179 ? -10.588 21.296 8.354 1.00 34.81 850 GLU A N 1
ATOM 1367 C CA . GLU A 1 179 ? -11.304 22.010 7.291 1.00 33.18 850 GLU A CA 1
ATOM 1368 C C . GLU A 1 179 ? -10.557 22.069 5.952 1.00 32.91 850 GLU A C 1
ATOM 1369 O O . GLU A 1 179 ? -11.158 22.414 4.939 1.00 37.34 850 GLU A O 1
ATOM 1375 N N . TYR A 1 180 ? -9.269 21.736 5.926 1.00 29.86 851 TYR A N 1
ATOM 1376 C CA . TYR A 1 180 ? -8.475 21.944 4.702 1.00 33.57 851 TYR A CA 1
ATOM 1377 C C . TYR A 1 180 ? -8.099 20.630 4.054 1.00 38.62 851 TYR A C 1
ATOM 1378 O O . TYR A 1 180 ? -7.648 20.600 2.901 1.00 41.20 851 TYR A O 1
ATOM 1387 N N . GLN A 1 181 ? -8.293 19.543 4.790 1.00 37.78 852 GLN A N 1
ATOM 1388 C CA . GLN A 1 181 ? -7.967 18.234 4.251 1.00 41.77 852 GLN A CA 1
ATOM 1389 C C . GLN A 1 181 ? -8.757 18.029 2.951 1.00 43.32 852 GLN A C 1
ATOM 1390 O O . GLN A 1 181 ? -9.992 18.034 2.946 1.00 43.60 852 GLN A O 1
ATOM 1396 N N . GLU A 1 182 ? -8.037 17.907 1.843 1.00 43.04 853 GLU A N 1
ATOM 1397 C CA . GLU A 1 182 ? -8.672 17.707 0.542 1.00 53.06 853 GLU A CA 1
ATOM 1398 C C . GLU A 1 182 ? -9.263 16.297 0.430 1.00 53.82 853 GLU A C 1
ATOM 1399 O O . GLU A 1 182 ? -10.429 16.127 0.056 1.00 47.89 853 GLU A O 1
ATOM 1405 N N . GLU A 1 183 ? -8.449 15.290 0.751 1.00 48.97 854 GLU A N 1
ATOM 1406 C CA . GLU A 1 183 ? -8.871 13.901 0.641 1.00 46.44 854 GLU A CA 1
ATOM 1407 C C . GLU A 1 183 ? -9.096 13.299 2.024 1.00 46.82 854 GLU A C 1
ATOM 1408 O O . GLU A 1 183 ? -8.163 13.169 2.822 1.00 44.27 854 GLU A O 1
ATOM 1414 N N . GLY A 1 184 ? -10.346 12.947 2.311 1.00 40.17 855 GLY A N 1
ATOM 1415 C CA . GLY A 1 184 ? -10.714 12.474 3.635 1.00 35.19 855 GLY A CA 1
ATOM 1416 C C . GLY A 1 184 ? -10.678 10.963 3.746 1.00 30.39 855 GLY A C 1
ATOM 1417 O O . GLY A 1 184 ? -10.481 10.260 2.757 1.00 31.96 855 GLY A O 1
ATOM 1418 N N . GLN A 1 185 ? -10.849 10.462 4.957 1.00 27.53 856 GLN A N 1
ATOM 1419 C CA . GLN A 1 185 ? -10.935 9.022 5.162 1.00 32.99 856 GLN A CA 1
ATOM 1420 C C . GLN A 1 185 ? -12.295 8.516 4.689 1.00 29.69 856 GLN A C 1
ATOM 1421 O O . GLN A 1 185 ? -13.322 9.026 5.124 1.00 27.70 856 GLN A O 1
ATOM 1427 N N . PRO A 1 186 ? -12.311 7.511 3.801 1.00 32.99 857 PRO A N 1
ATOM 1428 C CA . PRO A 1 186 ? -13.600 6.954 3.367 1.00 29.49 857 PRO A CA 1
ATOM 1429 C C . PRO A 1 186 ? -14.329 6.289 4.527 1.00 27.17 857 PRO A C 1
ATOM 1430 O O . PRO A 1 186 ? -13.782 5.403 5.179 1.00 27.84 857 PRO A O 1
ATOM 1434 N N . LEU A 1 187 ? -15.548 6.740 4.799 1.00 24.23 858 LEU A N 1
ATOM 1435 C CA . LEU A 1 187 ? -16.364 6.123 5.832 1.00 24.86 858 LEU A CA 1
ATOM 1436 C C . LEU A 1 187 ? -17.389 5.189 5.196 1.00 26.15 858 LEU A C 1
ATOM 1437 O O . LEU A 1 187 ? -17.880 4.247 5.827 1.00 31.44 858 LEU A O 1
ATOM 1442 N N . GLY A 1 188 ? -17.728 5.443 3.944 1.00 24.36 859 GLY A N 1
ATOM 1443 C CA . GLY A 1 188 ? -18.614 4.499 3.278 1.00 23.13 859 GLY A CA 1
ATOM 1444 C C . GLY A 1 188 ? -19.161 4.934 1.925 1.00 24.11 859 GLY A C 1
ATOM 1445 O O . GLY A 1 188 ? -19.130 6.123 1.582 1.00 25.34 859 GLY A O 1
ATOM 1446 N N . ARG A 1 189 ? -19.649 3.960 1.160 1.00 22.01 860 ARG A N 1
ATOM 1447 C CA . ARG A 1 189 ? -20.356 4.198 -0.093 1.00 25.19 860 ARG A CA 1
ATOM 1448 C C . ARG A 1 189 ? -21.723 3.507 0.001 1.00 28.13 860 ARG A C 1
ATOM 1449 O O . ARG A 1 189 ? -21.814 2.322 0.336 1.00 26.31 860 ARG A O 1
ATOM 1457 N N . PHE A 1 190 ? -22.780 4.272 -0.264 1.00 23.24 861 PHE A N 1
ATOM 1458 C CA . PHE A 1 190 ? -24.147 3.823 -0.087 1.00 21.12 861 PHE A CA 1
ATOM 1459 C C . PHE A 1 190 ? -25.005 4.315 -1.221 1.00 21.92 861 PHE A C 1
ATOM 1460 O O . PHE A 1 190 ? -24.570 5.123 -2.032 1.00 23.67 861 PHE A O 1
ATOM 1468 N N . THR A 1 191 ? -26.244 3.853 -1.250 1.00 19.83 862 THR A N 1
ATOM 1469 C CA . THR A 1 191 ? -27.210 4.300 -2.239 1.00 24.42 862 THR A CA 1
ATOM 1470 C C . THR A 1 191 ? -28.558 4.573 -1.588 1.00 20.79 862 THR A C 1
ATOM 1471 O O . THR A 1 191 ? -29.083 3.714 -0.902 1.00 19.14 862 THR A O 1
ATOM 1475 N N . TYR A 1 192 ? -29.088 5.777 -1.769 1.00 21.46 863 TYR A N 1
ATOM 1476 C CA . TYR A 1 192 ? -30.451 6.069 -1.335 1.00 20.34 863 TYR A CA 1
ATOM 1477 C C . TYR A 1 192 ? -31.404 5.337 -2.267 1.00 19.76 863 TYR A C 1
ATOM 1478 O O . TYR A 1 192 ? -31.331 5.503 -3.482 1.00 17.60 863 TYR A O 1
ATOM 1487 N N . ASP A 1 193 ? -32.286 4.518 -1.707 1.00 21.84 864 ASP A N 1
ATOM 1488 C CA . ASP A 1 193 ? -33.199 3.700 -2.529 1.00 24.75 864 ASP A CA 1
ATOM 1489 C C . ASP A 1 193 ? -34.542 4.391 -2.794 1.00 23.96 864 ASP A C 1
ATOM 1490 O O . ASP A 1 193 ? -35.340 4.615 -1.871 1.00 21.46 864 ASP A O 1
ATOM 1495 N N . GLN A 1 194 ? -34.815 4.690 -4.056 1.00 23.47 865 GLN A N 1
ATOM 1496 C CA . GLN A 1 194 ? -36.078 5.346 -4.405 1.00 25.20 865 GLN A CA 1
ATOM 1497 C C . GLN A 1 194 ? -37.276 4.415 -4.134 1.00 28.10 865 GLN A C 1
ATOM 1498 O O . GLN A 1 194 ? -38.429 4.854 -4.129 1.00 29.70 865 GLN A O 1
ATOM 1504 N N . GLU A 1 195 ? -36.999 3.136 -3.902 1.00 26.14 866 GLU A N 1
ATOM 1505 C CA . GLU A 1 195 ? -38.051 2.170 -3.565 1.00 34.78 866 GLU A CA 1
ATOM 1506 C C . GLU A 1 195 ? -38.196 1.926 -2.055 1.00 35.95 866 GLU A C 1
ATOM 1507 O O . GLU A 1 195 ? -38.961 1.047 -1.626 1.00 36.04 866 GLU A O 1
ATOM 1513 N N . GLY A 1 196 ? -37.469 2.699 -1.251 1.00 27.91 867 GLY A N 1
ATOM 1514 C CA . GLY A 1 196 ? -37.455 2.480 0.187 1.00 26.55 867 GLY A CA 1
ATOM 1515 C C . GLY A 1 196 ? -38.281 3.521 0.909 1.00 23.00 867 GLY A C 1
ATOM 1516 O O . GLY A 1 196 ? -39.053 4.258 0.289 1.00 21.70 867 GLY A O 1
ATOM 1517 N N . ASP A 1 197 ? -38.113 3.587 2.225 1.00 27.63 868 ASP A N 1
ATOM 1518 C CA . ASP A 1 197 ? -38.823 4.570 3.043 1.00 25.99 868 ASP A CA 1
ATOM 1519 C C . ASP A 1 197 ? -38.242 5.981 2.904 1.00 25.25 868 ASP A C 1
ATOM 1520 O O . ASP A 1 197 ? -37.106 6.163 2.451 1.00 23.56 868 ASP A O 1
ATOM 1525 N N . SER A 1 198 ? -39.027 6.972 3.312 1.00 22.09 869 SER A N 1
ATOM 1526 C CA . SER A 1 198 ? -38.564 8.335 3.357 1.00 23.73 869 SER A CA 1
ATOM 1527 C C . SER A 1 198 ? -37.226 8.470 4.110 1.00 21.93 869 SER A C 1
ATOM 1528 O O . SER A 1 198 ? -36.264 9.003 3.573 1.00 18.19 869 SER A O 1
ATOM 1531 N N . LEU A 1 199 ? -37.181 7.991 5.353 1.00 23.34 870 LEU A N 1
ATOM 1532 C CA . LEU A 1 199 ? -35.960 8.004 6.140 1.00 22.41 870 LEU A CA 1
ATOM 1533 C C . LEU A 1 199 ? -35.193 6.681 5.945 1.00 23.75 870 LEU A C 1
ATOM 1534 O O . LEU A 1 199 ? -35.766 5.594 6.042 1.00 23.52 870 LEU A O 1
ATOM 1539 N N . GLN A 1 200 ? -33.902 6.773 5.649 1.00 15.93 871 GLN A N 1
ATOM 1540 C CA . GLN A 1 200 ? -33.113 5.573 5.448 1.00 19.69 871 GLN A CA 1
ATOM 1541 C C . GLN A 1 200 ? -31.788 5.686 6.188 1.00 23.74 871 GLN A C 1
ATOM 1542 O O . GLN A 1 200 ? -31.128 6.746 6.181 1.00 19.34 871 GLN A O 1
ATOM 1548 N N . MET A 1 201 ? -31.396 4.579 6.808 1.00 23.72 872 MET A N 1
ATOM 1549 C CA . MET A 1 201 ? -30.196 4.533 7.622 1.00 23.01 872 MET A CA 1
ATOM 1550 C C . MET A 1 201 ? -29.138 3.691 6.954 1.00 25.06 872 MET A C 1
ATOM 1551 O O . MET A 1 201 ? -29.447 2.713 6.272 1.00 25.17 872 MET A O 1
ATOM 1556 N N . PHE A 1 202 ? -27.887 4.097 7.156 1.00 22.14 873 PHE A N 1
ATOM 1557 C CA . PHE A 1 202 ? -26.744 3.521 6.484 1.00 23.09 873 PHE A CA 1
ATOM 1558 C C . PHE A 1 202 ? -25.625 3.291 7.520 1.00 26.57 873 PHE A C 1
ATOM 1559 O O . PHE A 1 202 ? -25.264 4.196 8.259 1.00 22.24 873 PHE A O 1
ATOM 1567 N N . HIS A 1 203 ? -25.102 2.072 7.591 1.00 20.24 874 HIS A N 1
ATOM 1568 C CA . HIS A 1 203 ? -24.127 1.741 8.616 1.00 26.31 874 HIS A CA 1
ATOM 1569 C C . HIS A 1 203 ? -22.768 1.519 7.980 1.00 30.72 874 HIS A C 1
ATOM 1570 O O . HIS A 1 203 ? -22.678 0.956 6.894 1.00 31.25 874 HIS A O 1
ATOM 1577 N N . THR A 1 204 ? -21.717 1.981 8.648 1.00 28.50 875 THR A N 1
ATOM 1578 C CA . THR A 1 204 ? -20.350 1.677 8.231 1.00 33.46 875 THR A CA 1
ATOM 1579 C C . THR A 1 204 ? -20.103 0.160 8.301 1.00 37.59 875 THR A C 1
ATOM 1580 O O . THR A 1 204 ? -20.642 -0.530 9.167 1.00 30.59 875 THR A O 1
ATOM 1584 N N . LEU A 1 205 ? -19.309 -0.353 7.366 1.00 41.95 876 LEU A N 1
ATOM 1585 C CA . LEU A 1 205 ? -18.992 -1.779 7.330 1.00 43.73 876 LEU A CA 1
ATOM 1586 C C . LEU A 1 205 ? -18.231 -2.210 8.585 1.00 46.57 876 LEU A C 1
ATOM 1587 O O . LEU A 1 205 ? -18.501 -3.280 9.142 1.00 48.48 876 LEU A O 1
ATOM 1592 N N . GLU A 1 206 ? -17.306 -1.360 9.035 1.00 48.32 877 GLU A N 1
ATOM 1593 C CA . GLU A 1 206 ? -16.571 -1.573 10.289 1.00 49.65 877 GLU A CA 1
ATOM 1594 C C . GLU A 1 206 ? -16.641 -0.344 11.204 1.00 50.68 877 GLU A C 1
ATOM 1595 O O . GLU A 1 206 ? -16.873 0.772 10.731 1.00 46.60 877 GLU A O 1
ATOM 1601 N N . ARG A 1 207 ? -16.422 -0.527 12.504 1.00 49.70 878 ARG A N 1
ATOM 1602 C CA . ARG A 1 207 ? -16.225 0.638 13.370 1.00 46.22 878 ARG A CA 1
ATOM 1603 C C . ARG A 1 207 ? -14.949 1.359 12.943 1.00 42.90 878 ARG A C 1
ATOM 1604 O O . ARG A 1 207 ? -13.892 0.749 12.883 1.00 45.04 878 ARG A O 1
ATOM 1612 N N . PRO A 1 208 ? -15.046 2.663 12.642 1.00 48.16 879 PRO A N 1
ATOM 1613 C CA . PRO A 1 208 ? -13.872 3.400 12.141 1.00 47.49 879 PRO A CA 1
ATOM 1614 C C . PRO A 1 208 ? -12.708 3.431 13.135 1.00 46.38 879 PRO A C 1
ATOM 1615 O O . PRO A 1 208 ? -12.895 3.435 14.357 1.00 42.46 879 PRO A O 1
ATOM 1619 N N . ASP A 1 209 ? -11.499 3.448 12.590 1.00 44.99 880 ASP A N 1
ATOM 1620 C CA . ASP A 1 209 ? -10.292 3.516 13.404 1.00 48.42 880 ASP A CA 1
ATOM 1621 C C . ASP A 1 209 ? -10.110 4.905 14.035 1.00 42.78 880 ASP A C 1
ATOM 1622 O O . ASP A 1 209 ? -9.366 5.065 14.999 1.00 37.35 880 ASP A O 1
ATOM 1627 N N . GLN A 1 210 ? -10.810 5.903 13.501 1.00 35.28 881 GLN A N 1
ATOM 1628 C CA . GLN A 1 210 ? -10.535 7.294 13.863 1.00 33.99 881 GLN A CA 1
ATOM 1629 C C . GLN A 1 210 ? -11.819 8.066 14.131 1.00 28.70 881 GLN A C 1
ATOM 1630 O O . GLN A 1 210 ? -12.848 7.773 13.543 1.00 29.80 881 GLN A O 1
ATOM 1636 N N . ALA A 1 211 ? -11.763 9.050 15.016 1.00 24.04 882 ALA A N 1
ATOM 1637 C CA . ALA A 1 211 ? -12.915 9.898 15.272 1.00 23.32 882 ALA A CA 1
ATOM 1638 C C . ALA A 1 211 ? -12.803 11.234 14.516 1.00 28.49 882 ALA A C 1
ATOM 1639 O O . ALA A 1 211 ? -11.709 11.760 14.330 1.00 30.19 882 ALA A O 1
ATOM 1641 N N . PHE A 1 212 ? -13.939 11.792 14.105 1.00 23.21 883 PHE A N 1
ATOM 1642 C CA . PHE A 1 212 ? -13.954 13.042 13.341 1.00 23.24 883 PHE A CA 1
ATOM 1643 C C . PHE A 1 212 ? -14.967 14.033 13.888 1.00 23.45 883 PHE A C 1
ATOM 1644 O O . PHE A 1 212 ? -15.959 13.639 14.494 1.00 19.76 883 PHE A O 1
ATOM 1652 N N . GLN A 1 213 ? -14.715 15.322 13.675 1.00 22.68 884 GLN A N 1
ATOM 1653 C CA . GLN A 1 213 ? -15.723 16.326 13.954 1.00 20.93 884 GLN A CA 1
ATOM 1654 C C . GLN A 1 213 ? -16.139 17.011 12.643 1.00 19.76 884 GLN A C 1
ATOM 1655 O O . GLN A 1 213 ? -16.938 17.953 12.631 1.00 14.97 884 GLN A O 1
ATOM 1661 N N . ILE A 1 214 ? -15.603 16.529 11.528 1.00 19.06 885 ILE A N 1
ATOM 1662 C CA . ILE A 1 214 ? -16.000 17.062 10.236 1.00 20.18 885 I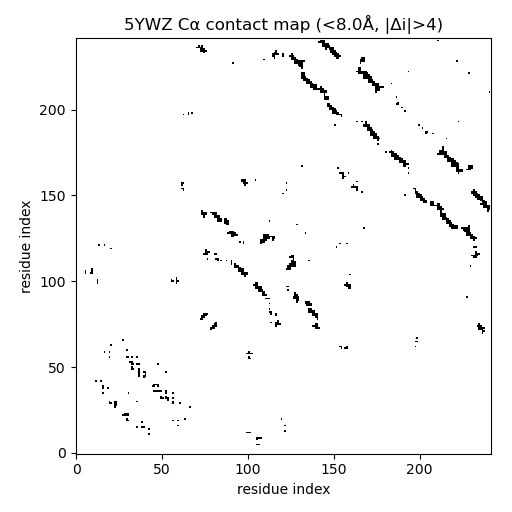LE A CA 1
ATOM 1663 C C . ILE A 1 214 ? -16.307 15.938 9.260 1.00 22.17 885 ILE A C 1
ATOM 1664 O O . ILE A 1 214 ? -15.552 14.969 9.153 1.00 19.20 885 ILE A O 1
ATOM 1669 N N . VAL A 1 215 ? -17.428 16.071 8.559 1.00 17.65 886 VAL A N 1
ATOM 1670 C CA . VAL A 1 215 ? -17.863 15.012 7.665 1.00 21.32 886 VAL A CA 1
ATOM 1671 C C . VAL A 1 215 ? -18.187 15.602 6.303 1.00 20.62 886 VAL A C 1
ATOM 1672 O O . VAL A 1 215 ? -18.797 16.670 6.215 1.00 19.93 886 VAL A O 1
ATOM 1676 N N . GLU A 1 216 ? -17.742 14.922 5.246 1.00 21.69 887 GLU A N 1
ATOM 1677 C CA . GLU A 1 216 ? -18.056 15.300 3.863 1.00 20.27 887 GLU A CA 1
ATOM 1678 C C . GLU A 1 216 ? -18.992 14.268 3.237 1.00 20.57 887 GLU A C 1
ATOM 1679 O O . GLU A 1 216 ? -18.692 13.076 3.203 1.00 21.29 887 GLU A O 1
ATOM 1685 N N . LEU A 1 217 ? -20.139 14.745 2.773 1.00 20.23 888 LEU A N 1
ATOM 1686 C CA . LEU A 1 217 ? -21.061 13.972 1.963 1.00 21.30 888 LEU A CA 1
ATOM 1687 C C . LEU A 1 217 ? -20.811 14.308 0.497 1.00 20.93 888 LEU A C 1
ATOM 1688 O O . LEU A 1 217 ? -20.815 15.475 0.122 1.00 19.87 888 LEU A O 1
ATOM 1693 N N . ARG A 1 218 ? -20.569 13.290 -0.322 1.00 22.60 889 ARG A N 1
ATOM 1694 C CA . ARG A 1 218 ? -20.496 13.453 -1.786 1.00 20.67 889 ARG A CA 1
ATOM 1695 C C . ARG A 1 218 ? -21.647 12.693 -2.440 1.00 23.01 889 ARG A C 1
ATOM 1696 O O . ARG A 1 218 ? -21.750 11.466 -2.324 1.00 20.44 889 ARG A O 1
ATOM 1704 N N . VAL A 1 219 ? -22.521 13.422 -3.110 1.00 19.74 890 VAL A N 1
ATOM 1705 C CA . VAL A 1 219 ? -23.576 12.795 -3.879 1.00 23.65 890 VAL A CA 1
ATOM 1706 C C . VAL A 1 219 ? -22.997 12.515 -5.250 1.00 21.98 890 VAL A C 1
ATOM 1707 O O . VAL A 1 219 ? -22.556 13.441 -5.928 1.00 21.65 890 VAL A O 1
ATOM 1711 N N . LEU A 1 220 ? -22.993 11.240 -5.639 1.00 21.33 891 LEU A N 1
ATOM 1712 C CA . LEU A 1 220 ? -22.328 10.788 -6.860 1.00 25.39 891 LEU A CA 1
ATOM 1713 C C . LEU A 1 220 ? -23.284 10.658 -8.064 1.00 28.79 891 LEU A C 1
ATOM 1714 O O . LEU A 1 220 ? -22.848 10.680 -9.231 1.00 25.87 891 LEU A O 1
ATOM 1719 N N . SER A 1 221 ? -24.581 10.518 -7.776 1.00 24.72 892 SER A N 1
ATOM 1720 C CA . SER A 1 221 ? -25.607 10.406 -8.817 1.00 23.09 892 SER A CA 1
ATOM 1721 C C . SER A 1 221 ? -26.998 10.697 -8.245 1.00 21.41 892 SER A C 1
ATOM 1722 O O . SER A 1 221 ? -27.157 10.807 -7.026 1.00 19.85 892 SER A O 1
ATOM 1725 N N . ASN A 1 222 ? -28.003 10.845 -9.107 1.00 20.94 893 ASN A N 1
ATOM 1726 C CA . ASN A 1 222 ? -29.370 11.028 -8.611 1.00 21.35 893 ASN A CA 1
ATOM 1727 C C . ASN A 1 222 ? -30.321 10.024 -9.278 1.00 21.59 893 ASN A C 1
ATOM 1728 O O . ASN A 1 222 ? -29.859 9.130 -9.988 1.00 22.70 893 ASN A O 1
ATOM 1733 N N . TRP A 1 223 ? -31.634 10.171 -9.078 1.00 19.03 894 TRP A N 1
ATOM 1734 C CA . TRP A 1 223 ? -32.569 9.187 -9.630 1.00 20.66 894 TRP A CA 1
ATOM 1735 C C . TRP A 1 223 ? -33.122 9.562 -11.008 1.00 21.23 894 TRP A C 1
ATOM 1736 O O . TRP A 1 223 ? -34.217 9.147 -11.374 1.00 22.38 894 TRP A O 1
ATOM 1747 N N . GLY A 1 224 ? -32.349 10.328 -11.774 1.00 20.06 895 GLY A N 1
ATOM 1748 C CA . GLY A 1 224 ? -32.666 10.561 -13.174 1.00 18.83 895 GLY A CA 1
ATOM 1749 C C . GLY A 1 224 ? -33.002 11.987 -13.589 1.00 21.83 895 GLY A C 1
ATOM 1750 O O . GLY A 1 224 ? -33.104 12.257 -14.777 1.00 22.98 895 GLY A O 1
ATOM 1751 N N . HIS A 1 225 ? -33.211 12.902 -12.645 1.00 21.09 896 HIS A N 1
ATOM 1752 C CA . HIS A 1 225 ? -33.536 14.273 -13.056 1.00 22.16 896 HIS A CA 1
ATOM 1753 C C . HIS A 1 225 ? -32.383 14.926 -13.838 1.00 25.38 896 HIS A C 1
ATOM 1754 O O . HIS A 1 225 ? -31.255 15.015 -13.348 1.00 21.52 896 HIS A O 1
ATOM 1761 N N . PRO A 1 226 ? -32.668 15.375 -15.069 1.00 24.87 897 PRO A N 1
ATOM 1762 C CA . PRO A 1 226 ? -31.644 15.924 -15.962 1.00 24.70 897 PRO A CA 1
ATOM 1763 C C . PRO A 1 226 ? -30.981 17.234 -15.462 1.00 27.22 897 PRO A C 1
ATOM 1764 O O . PRO A 1 226 ? -29.801 17.458 -15.743 1.00 28.85 897 PRO A O 1
ATOM 1768 N N . GLU A 1 227 ? -31.703 18.057 -14.706 1.00 26.51 898 GLU A N 1
ATOM 1769 C CA . GLU A 1 227 ? -31.248 19.418 -14.391 1.00 22.89 898 GLU A CA 1
ATOM 1770 C C . GLU A 1 227 ? -30.600 19.610 -12.994 1.00 26.11 898 GLU A C 1
ATOM 1771 O O . GLU A 1 227 ? -29.690 20.441 -12.829 1.00 22.72 898 GLU A O 1
ATOM 1777 N N . TYR A 1 228 ? -31.067 18.879 -11.983 1.00 24.52 899 TYR A N 1
ATOM 1778 C CA . TYR A 1 228 ? -30.552 19.102 -10.628 1.00 20.88 899 TYR A CA 1
ATOM 1779 C C . TYR A 1 228 ? -30.835 17.945 -9.673 1.00 24.62 899 TYR A C 1
ATOM 1780 O O . TYR A 1 228 ? -31.534 16.967 -10.004 1.00 22.51 899 TYR A O 1
ATOM 1789 N N . THR A 1 229 ? -30.292 18.079 -8.473 1.00 21.76 900 THR A N 1
ATOM 1790 C CA . THR A 1 229 ? -30.477 17.101 -7.413 1.00 21.07 900 THR A CA 1
ATOM 1791 C C . THR A 1 229 ? -30.894 17.836 -6.142 1.00 20.39 900 THR A C 1
ATOM 1792 O O . THR A 1 229 ? -30.406 18.942 -5.856 1.00 22.71 900 THR A O 1
ATOM 1796 N N . CYS A 1 230 ? -31.824 17.228 -5.417 1.00 18.10 901 CYS A N 1
ATOM 1797 C CA . CYS A 1 230 ? -32.415 17.794 -4.207 1.00 23.74 901 CYS A CA 1
ATOM 1798 C C . CYS A 1 230 ? -32.124 16.979 -2.978 1.00 22.35 901 CYS A C 1
ATOM 1799 O O . CYS A 1 230 ? -32.529 15.826 -2.915 1.00 22.12 901 CYS A O 1
ATOM 1802 N N . LEU A 1 231 ? -31.485 17.588 -1.985 1.00 19.72 902 LEU A N 1
ATOM 1803 C CA . LEU A 1 231 ? -31.130 16.876 -0.763 1.00 18.69 902 LEU A CA 1
ATOM 1804 C C . LEU A 1 231 ? -31.928 17.462 0.381 1.00 20.15 902 LEU A C 1
ATOM 1805 O O . LEU A 1 231 ? -31.851 18.664 0.647 1.00 19.74 902 LEU A O 1
ATOM 1810 N N . TYR A 1 232 ? -32.716 16.632 1.050 1.00 13.04 903 TYR A N 1
ATOM 1811 C CA . TYR A 1 232 ? -33.548 17.151 2.124 1.00 17.59 903 TYR A CA 1
ATOM 1812 C C . TYR A 1 232 ? -32.816 17.195 3.457 1.00 19.89 903 TYR A C 1
ATOM 1813 O O . TYR A 1 232 ? -32.577 18.278 4.004 1.00 17.44 903 TYR A O 1
ATOM 1822 N N . ARG A 1 233 ? -32.509 16.017 4.003 1.00 15.96 904 ARG A N 1
ATOM 1823 C CA . ARG A 1 233 ? -31.848 15.951 5.304 1.00 17.75 904 ARG A CA 1
ATOM 1824 C C . ARG A 1 233 ? -30.732 14.913 5.342 1.00 18.01 904 ARG A C 1
ATOM 1825 O O . ARG A 1 233 ? -30.838 13.834 4.739 1.00 17.92 904 ARG A O 1
ATOM 1833 N N . PHE A 1 234 ? -29.669 15.254 6.070 1.00 15.48 905 PHE A N 1
ATOM 1834 C CA . PHE A 1 234 ? -28.575 14.336 6.337 1.00 14.51 905 PHE A CA 1
ATOM 1835 C C . PHE A 1 234 ? -28.220 14.381 7.837 1.00 16.70 905 PHE A C 1
ATOM 1836 O O . PHE A 1 234 ? -27.971 15.463 8.408 1.00 14.18 905 PHE A O 1
ATOM 1844 N N . ARG A 1 235 ? -28.235 13.207 8.468 1.00 14.14 906 ARG A N 1
ATOM 1845 C CA . ARG A 1 235 ? -27.961 13.073 9.898 1.00 14.66 906 ARG A CA 1
ATOM 1846 C C . ARG A 1 235 ? -26.706 12.241 10.121 1.00 14.88 906 ARG A C 1
ATOM 1847 O O . ARG A 1 235 ? -26.403 11.335 9.359 1.00 14.80 906 ARG A O 1
ATOM 1855 N N . VAL A 1 236 ? -25.987 12.538 11.189 1.00 18.38 907 VAL A N 1
ATOM 1856 C CA . VAL A 1 236 ? -24.728 11.864 11.464 1.00 17.44 907 VAL A CA 1
ATOM 1857 C C . VAL A 1 236 ? -24.742 11.336 12.905 1.00 20.15 907 VAL A C 1
ATOM 1858 O O . VAL A 1 236 ? -24.910 12.103 13.869 1.00 16.15 907 VAL A O 1
ATOM 1862 N N . HIS A 1 237 ? -24.569 10.020 13.025 1.00 18.71 908 HIS A N 1
ATOM 1863 C CA . HIS A 1 237 ? -24.681 9.301 14.286 1.00 16.34 908 HIS A CA 1
ATOM 1864 C C . HIS A 1 237 ? -23.379 8.583 14.602 1.00 19.82 908 HIS A C 1
ATOM 1865 O O . HIS A 1 237 ? -22.657 8.158 13.698 1.00 16.43 908 HIS A O 1
ATOM 1872 N N . GLY A 1 238 ? -23.098 8.411 15.887 1.00 17.25 909 GLY A N 1
ATOM 1873 C CA . GLY A 1 238 ? -21.900 7.715 16.286 1.00 16.30 909 GLY A CA 1
ATOM 1874 C C . GLY A 1 238 ? -21.643 7.873 17.752 1.00 20.09 909 GLY A C 1
ATOM 1875 O O . GLY A 1 238 ? -22.544 8.189 18.529 1.00 18.14 909 GLY A O 1
ATOM 1876 N N . GLU A 1 239 ? -20.391 7.676 18.133 1.00 21.43 910 GLU A N 1
ATOM 1877 C CA . GLU A 1 239 ? -20.019 7.638 19.541 1.00 23.89 910 GLU A CA 1
ATOM 1878 C C . GLU A 1 239 ? -18.991 8.716 19.875 1.00 21.00 910 GLU A C 1
ATOM 1879 O O . GLU A 1 239 ? -17.904 8.713 19.314 1.00 21.65 910 GLU A O 1
ATOM 1885 N N . PRO A 1 240 ? -19.331 9.634 20.789 1.00 19.79 911 PRO A N 1
ATOM 1886 C CA . PRO A 1 240 ? -18.380 10.683 21.193 1.00 25.50 911 PRO A CA 1
ATOM 1887 C C . PRO A 1 240 ? -17.133 10.069 21.809 1.00 26.78 911 PRO A C 1
ATOM 1888 O O . PRO A 1 240 ? -17.227 8.971 22.358 1.00 25.82 911 PRO A O 1
ATOM 1892 N N . ILE A 1 241 ? -15.985 10.737 21.710 1.00 25.80 912 ILE A N 1
ATOM 1893 C CA . ILE A 1 241 ? -14.769 10.152 22.261 1.00 30.71 912 ILE A CA 1
ATOM 1894 C C . ILE A 1 241 ? -14.862 10.184 23.794 1.00 35.85 912 ILE A C 1
ATOM 1895 O O . ILE A 1 241 ? -15.476 11.097 24.365 1.00 32.74 912 ILE A O 1
ATOM 1900 N N . GLN A 1 242 ? -14.262 9.190 24.457 1.00 41.50 913 GLN A N 1
ATOM 1901 C CA . GLN A 1 242 ? -14.363 9.079 25.923 1.00 48.49 913 GLN A CA 1
ATOM 1902 C C . GLN A 1 242 ? -13.256 9.848 26.643 1.00 47.47 913 GLN A C 1
ATOM 1903 O O . GLN A 1 242 ? -12.320 10.372 26.021 1.00 46.34 913 GLN A O 1
#

Secondary structure (DSSP, 8-state):
-HHHHHHHHHHHHHHHHHHHHHHHHHHSSPPPHHHHHHHHHHTT-----HHHHHHHHHHHHHHS-S-------TT-GGGT-EE-GGGSPPB---EEEEE-TTSSEEEEE-B-GGGGGSSS--TT--EEEETT-EEEEEEEEEEEEEEEEEEE---GGGSTTS--TTSB-EEEEEEESSTT-SSPEEEEEEE--TTS-SEEEEE-SS--SS-EEEEEEEE--BSS-SSEEEE-EEEEEEEE--

B-factor: mean 27.69, std 10.4, range [11.2, 75.9]

Nearest PDB structures (foldseek):
  5ywz-assembly1_A  TM=1.004E+00  e=9.717E-56  Mus musculus
  5ed8-assembly1_A  TM=9.113E-01  e=8.434E-36  Mus musculus
  6wme-assembly1_A-3  TM=8.050E-01  e=1.502E-29  Homo sapiens
  4dxt-assembly1_A  TM=8.135E-01  e=1.184E-28  Homo sapiens
  3unp-assembly1_A  TM=7.933E-01  e=4.029E-26  Homo sapiens

Foldseek 3Di:
DVVVVLVLVVVLLVQLLVVQVVCCVVPVDGDALVVQQVSSVVSPDHDDDSVQSVLLRVVSCLFVVDPDDPFDFQCAVVLPKFWPLVWWADFDKDWAWWQTSNRGTGIAIEDDCNQQRYPDFDPNPWTKHWFQKIKTKMFTNAWFQWWKKKFFDRALNGHPVSDDQQEFFKKWKFADADPPPPDGHTQDIGTDDNPDDRMDMDGGPDRDPGIHRMMMMIRPGTNHDGTIHIGRYMTIGGGGDD